Protein AF-A0A5Z5HUW2-F1 (afdb_monomer)

Mean predicted aligned error: 11.36 Å

Solvent-accessible surface area (backbone atoms only — not comparable to full-atom values): 10278 Å² total; per-residue (Å²): 133,64,71,73,59,57,68,55,48,53,60,50,52,54,47,51,53,51,42,50,49,49,54,52,50,48,63,77,41,39,72,61,52,50,49,34,46,72,73,59,79,45,56,62,65,62,55,52,53,52,49,52,52,52,37,50,51,48,43,51,53,38,51,52,51,49,62,68,55,46,60,54,59,58,42,62,77,72,47,99,79,72,89,78,88,71,55,75,66,55,59,53,40,51,52,55,33,51,51,44,35,53,52,38,50,52,51,50,53,51,49,52,53,48,54,52,49,57,66,55,32,76,79,44,94,62,30,64,61,54,54,49,55,49,40,55,53,50,53,42,48,49,53,52,50,53,52,43,49,53,49,47,49,53,48,52,50,53,52,52,50,52,52,51,50,53,50,52,52,50,56,50,50,54,52,51,59,55,52,58,57,66,77,74,114

Sequence (185 aa):
MTKGKMVVIIPLIVFIIIAAAIGVGAHIYEDSIKKALLDGTLKVTDLNSTLINIASIIFAISGAWIALVFPKSIKKLKSNQVKEITSEDEEAAFYDISICSVISLLVLFVIMIINYLLSIAVIYENKLDIFYYCLIIVSVLYLLESIVVLWTAKTTFKVFASYSMAIMNRGTVENIESVQREDEE

Nearest PDB structures (foldseek):
  8to0-assembly1_C  TM=6.513E-01  e=2.340E+00  Mus musculus
  1avo-assembly1_B  TM=4.065E-01  e=2.752E+00  Homo sapiens
  8to0-assembly1_F  TM=3.759E-01  e=3.804E+00  Mus musculus

Structure (mmCIF, N/CA/C/O backbone):
data_AF-A0A5Z5HUW2-F1
#
_entry.id   AF-A0A5Z5HUW2-F1
#
loop_
_atom_site.group_PDB
_atom_site.id
_atom_site.type_symbol
_atom_site.label_atom_id
_atom_site.label_alt_id
_atom_site.label_comp_id
_atom_site.label_asym_id
_atom_site.label_entity_id
_atom_site.label_seq_id
_atom_site.pdbx_PDB_ins_code
_atom_site.Cartn_x
_atom_site.Cartn_y
_atom_site.Cartn_z
_atom_site.occ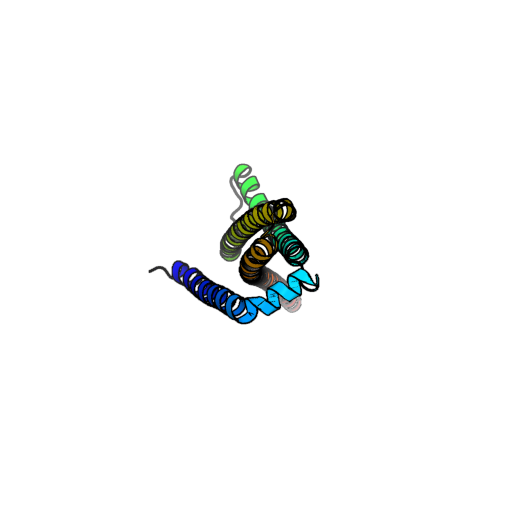upancy
_atom_site.B_iso_or_equiv
_atom_site.auth_seq_id
_atom_site.auth_comp_id
_atom_site.auth_asym_id
_atom_site.auth_atom_id
_atom_site.pdbx_PDB_model_num
ATOM 1 N N . MET A 1 1 ? -7.690 18.695 -20.686 1.00 45.44 1 MET A N 1
ATOM 2 C CA . MET A 1 1 ? -7.320 17.761 -19.596 1.00 45.44 1 MET A CA 1
ATOM 3 C C . MET A 1 1 ? -6.389 16.705 -20.181 1.00 45.44 1 MET A C 1
ATOM 5 O O . MET A 1 1 ? -6.821 15.949 -21.038 1.00 45.44 1 MET A O 1
ATOM 9 N N . THR A 1 2 ? -5.099 16.723 -19.844 1.00 41.00 2 THR A N 1
ATOM 10 C CA . THR A 1 2 ? -4.087 15.825 -20.431 1.00 41.00 2 THR A CA 1
ATOM 11 C C . THR A 1 2 ? -4.273 14.389 -19.935 1.00 41.00 2 THR A C 1
ATOM 13 O O . THR A 1 2 ? -4.527 14.175 -18.749 1.00 41.00 2 THR A O 1
ATOM 16 N N . LYS A 1 3 ? -4.152 13.403 -20.838 1.00 46.22 3 LYS A N 1
ATOM 17 C CA . LYS A 1 3 ? -4.397 11.966 -20.586 1.00 46.22 3 LYS A CA 1
ATOM 18 C C . LYS A 1 3 ? -3.711 11.431 -19.315 1.00 46.22 3 LYS A C 1
ATOM 20 O O . LYS A 1 3 ? -4.315 10.626 -18.618 1.00 46.22 3 LYS A O 1
ATOM 25 N N . GLY A 1 4 ? -2.532 11.947 -18.951 1.00 45.19 4 GLY A N 1
ATOM 26 C CA . GLY A 1 4 ? -1.818 11.570 -17.722 1.00 45.19 4 GLY A CA 1
ATOM 27 C C . GLY A 1 4 ? -2.560 11.884 -16.413 1.00 45.19 4 GLY A C 1
ATOM 28 O O . GLY A 1 4 ? -2.477 11.107 -15.471 1.00 45.19 4 GLY A O 1
ATOM 29 N N . LYS A 1 5 ? -3.365 12.958 -16.351 1.00 45.53 5 LYS A N 1
ATOM 30 C CA . LYS A 1 5 ? -4.152 13.276 -15.142 1.00 45.53 5 LYS A CA 1
ATOM 31 C C . LYS A 1 5 ? -5.300 12.286 -14.922 1.00 45.53 5 LYS A C 1
ATOM 33 O O . LYS A 1 5 ? -5.582 11.930 -13.787 1.00 45.53 5 LYS A O 1
ATOM 38 N N . MET A 1 6 ? -5.939 11.798 -15.989 1.00 43.97 6 MET A N 1
ATOM 39 C CA . MET A 1 6 ? -7.044 10.830 -15.871 1.00 43.97 6 MET A CA 1
ATOM 40 C C . MET A 1 6 ? -6.587 9.454 -15.371 1.00 43.97 6 MET A C 1
ATOM 42 O O . MET A 1 6 ? -7.331 8.810 -14.638 1.00 43.97 6 MET A O 1
ATOM 46 N N . VAL A 1 7 ? -5.366 9.031 -15.718 1.00 52.62 7 VAL A N 1
ATOM 47 C CA . VAL A 1 7 ? -4.816 7.721 -15.318 1.00 52.62 7 VAL A CA 1
ATOM 48 C C . VAL A 1 7 ? -4.606 7.624 -13.803 1.00 52.62 7 VAL A C 1
ATOM 50 O O . VAL A 1 7 ? -4.763 6.544 -13.249 1.00 52.62 7 VAL A O 1
ATOM 53 N N . VAL A 1 8 ? -4.331 8.744 -13.125 1.00 57.12 8 VAL A N 1
ATOM 54 C CA . VAL A 1 8 ? -4.136 8.791 -11.663 1.00 57.12 8 VAL A CA 1
ATOM 55 C C . VAL A 1 8 ? -5.446 9.068 -10.913 1.00 57.12 8 VAL A C 1
ATOM 57 O O . VAL A 1 8 ? -5.664 8.545 -9.825 1.00 57.12 8 VAL A O 1
ATOM 60 N N . ILE A 1 9 ? -6.358 9.855 -11.494 1.00 61.06 9 ILE A N 1
ATOM 61 C CA . ILE A 1 9 ? -7.614 10.251 -10.832 1.00 61.06 9 ILE A CA 1
ATOM 62 C C . ILE A 1 9 ? -8.569 9.064 -10.649 1.00 61.06 9 ILE A C 1
ATOM 64 O O . ILE A 1 9 ? -9.183 8.934 -9.594 1.00 61.06 9 ILE A O 1
ATOM 68 N N . ILE A 1 10 ? -8.695 8.187 -11.647 1.00 65.69 10 ILE A N 1
ATOM 69 C CA . ILE A 1 10 ? -9.601 7.028 -11.580 1.00 65.69 10 ILE A CA 1
ATOM 70 C C . ILE A 1 10 ? -9.236 6.069 -10.429 1.00 65.69 10 ILE A C 1
ATOM 72 O O . ILE A 1 10 ? -10.116 5.792 -9.612 1.00 65.69 10 ILE A O 1
ATOM 76 N N . PRO A 1 11 ? -7.983 5.588 -10.290 1.00 68.06 11 PRO A N 1
ATOM 77 C CA . PRO A 1 11 ? -7.617 4.726 -9.168 1.00 68.06 11 PRO A CA 1
ATOM 78 C C . PRO A 1 11 ? -7.734 5.441 -7.817 1.00 68.06 11 PRO A C 1
ATOM 80 O O . PRO A 1 11 ? -8.094 4.799 -6.835 1.00 68.06 11 PRO A O 1
ATOM 83 N N . LEU A 1 12 ? -7.528 6.762 -7.763 1.00 71.94 12 LEU A N 1
ATOM 84 C CA . LEU A 1 12 ? -7.7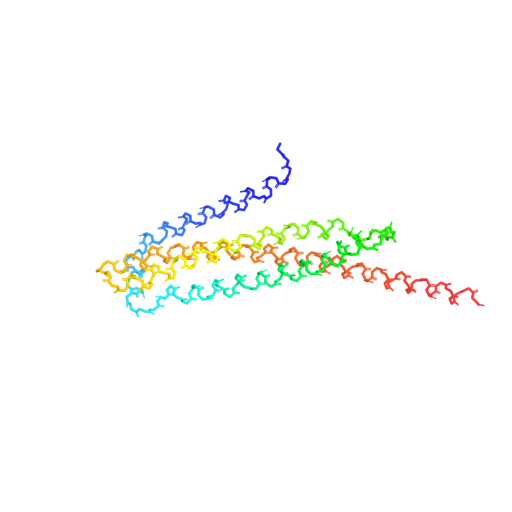34 7.545 -6.543 1.00 71.94 12 LEU A CA 1
ATOM 85 C C . LEU A 1 12 ? -9.212 7.580 -6.117 1.00 71.94 12 LEU A C 1
ATOM 87 O O . LEU A 1 12 ? -9.520 7.404 -4.943 1.00 71.94 12 LEU A O 1
ATOM 91 N N . ILE A 1 13 ? -10.138 7.763 -7.064 1.00 77.81 13 ILE A N 1
ATOM 92 C CA . ILE A 1 13 ? -11.585 7.733 -6.792 1.00 77.81 13 ILE A CA 1
ATOM 93 C C . ILE A 1 13 ? -12.013 6.340 -6.325 1.00 77.81 13 ILE A C 1
ATOM 95 O O . ILE A 1 13 ? -12.732 6.220 -5.336 1.00 77.81 13 ILE A O 1
ATOM 99 N N . VAL A 1 14 ? -11.548 5.286 -7.003 1.00 76.12 14 VAL A N 1
ATOM 100 C CA . VAL A 1 14 ? -11.830 3.896 -6.609 1.00 76.12 14 VAL A CA 1
ATOM 101 C C . VAL A 1 14 ? -11.295 3.620 -5.203 1.00 76.12 14 VAL A C 1
ATOM 103 O O . VAL A 1 14 ? -12.011 3.057 -4.380 1.00 76.12 14 VAL A O 1
ATOM 106 N N . PHE A 1 15 ? -10.083 4.083 -4.894 1.00 80.62 15 PHE A N 1
ATOM 107 C CA . PHE A 1 15 ? -9.508 3.976 -3.558 1.00 80.62 15 PHE A CA 1
ATOM 108 C C . PHE A 1 15 ? -10.366 4.678 -2.498 1.00 80.62 15 PHE A C 1
ATOM 110 O O . PHE A 1 15 ? -10.667 4.074 -1.473 1.00 80.62 15 PHE A O 1
ATOM 117 N N . ILE A 1 16 ? -10.817 5.912 -2.753 1.00 83.75 16 ILE A N 1
ATOM 118 C CA . ILE A 1 16 ? -11.678 6.660 -1.822 1.00 83.75 16 ILE A CA 1
ATOM 119 C C . ILE A 1 16 ? -12.993 5.913 -1.565 1.00 83.75 16 ILE A C 1
ATOM 121 O O . ILE A 1 16 ? -13.423 5.818 -0.417 1.00 83.75 16 ILE A O 1
ATOM 125 N N . ILE A 1 17 ? -13.614 5.350 -2.606 1.00 84.81 17 ILE A N 1
ATOM 126 C CA . ILE A 1 17 ? -14.857 4.576 -2.473 1.00 84.81 17 ILE A CA 1
ATOM 127 C C . ILE A 1 17 ? -14.630 3.331 -1.611 1.00 84.81 17 ILE A C 1
ATOM 129 O O . ILE A 1 17 ? -15.421 3.057 -0.710 1.00 84.81 17 ILE A O 1
ATOM 133 N N . ILE A 1 18 ? -13.545 2.589 -1.850 1.00 83.12 18 ILE A N 1
ATOM 134 C CA . ILE A 1 18 ? -13.245 1.381 -1.074 1.00 83.12 18 ILE A CA 1
ATOM 135 C C . ILE A 1 18 ? -12.883 1.740 0.376 1.00 83.12 18 ILE A C 1
ATOM 137 O O . ILE A 1 18 ? -13.347 1.078 1.301 1.00 83.12 18 ILE A O 1
ATOM 141 N N . ALA A 1 19 ? -12.120 2.812 0.598 1.00 84.94 19 ALA A N 1
ATOM 142 C CA . ALA A 1 19 ? -11.797 3.298 1.938 1.00 84.94 19 ALA A CA 1
ATOM 143 C C . ALA A 1 19 ? -13.063 3.703 2.713 1.00 84.94 19 ALA A C 1
ATOM 145 O O . ALA A 1 19 ? -13.218 3.340 3.879 1.00 84.94 19 ALA A O 1
ATOM 146 N N . ALA A 1 20 ? -14.002 4.389 2.055 1.00 85.12 20 ALA A N 1
ATOM 147 C 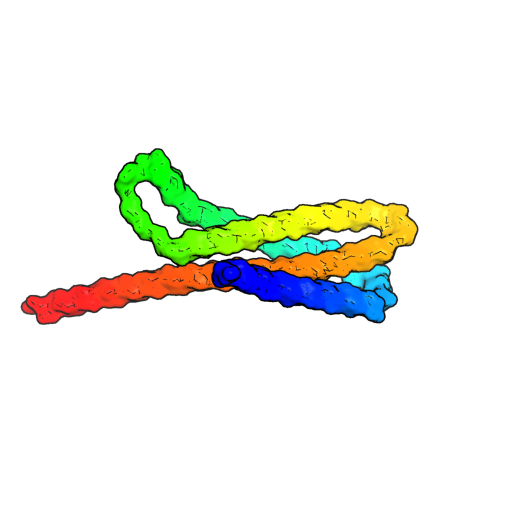CA . ALA A 1 20 ? -15.298 4.722 2.638 1.00 85.12 20 ALA A CA 1
ATOM 148 C C . ALA A 1 20 ? -16.122 3.463 2.951 1.00 85.12 20 ALA A C 1
ATOM 150 O O . ALA A 1 20 ? -16.700 3.367 4.032 1.00 85.12 20 ALA A O 1
ATOM 151 N N . ALA A 1 21 ? -16.133 2.471 2.054 1.00 86.44 21 ALA A N 1
ATOM 152 C CA . ALA A 1 21 ? -16.816 1.199 2.283 1.00 86.44 21 ALA A CA 1
ATOM 153 C C . ALA A 1 21 ? -16.238 0.434 3.485 1.00 86.44 21 ALA A C 1
ATOM 155 O O . ALA A 1 21 ? -17.003 -0.114 4.276 1.00 86.44 21 ALA A O 1
ATOM 156 N N . ILE A 1 22 ? -14.913 0.446 3.673 1.00 86.81 22 ILE A N 1
ATOM 157 C CA . ILE A 1 22 ? -14.267 -0.120 4.867 1.00 86.81 22 ILE A CA 1
ATOM 158 C C . ILE A 1 22 ? -14.680 0.637 6.123 1.00 86.81 22 ILE A C 1
ATOM 160 O O . ILE A 1 22 ? -15.006 0.000 7.118 1.00 86.81 22 ILE A O 1
ATOM 164 N N . GLY A 1 23 ? -14.698 1.972 6.088 1.00 85.00 23 GLY A N 1
ATOM 165 C CA . GLY A 1 23 ? -15.134 2.775 7.230 1.00 85.00 23 GLY A CA 1
ATOM 166 C C . GLY A 1 23 ? -16.578 2.469 7.637 1.00 85.00 23 GLY A C 1
ATOM 167 O O . GLY A 1 23 ? -16.856 2.243 8.812 1.00 85.00 23 GLY A O 1
ATOM 168 N N . VAL A 1 24 ? -17.486 2.388 6.659 1.00 86.69 24 VAL A N 1
ATOM 169 C CA . VAL A 1 24 ? -18.898 2.040 6.889 1.00 86.69 24 VAL A CA 1
ATOM 170 C C . VAL A 1 24 ? -19.037 0.606 7.396 1.00 86.69 24 VAL A C 1
ATOM 172 O O . VAL A 1 24 ? -19.745 0.369 8.371 1.00 86.69 24 VAL A O 1
ATOM 175 N N . GLY A 1 25 ? -18.340 -0.349 6.776 1.00 84.31 25 GLY A N 1
ATOM 176 C CA . GLY A 1 25 ? -18.340 -1.744 7.210 1.00 84.31 25 GLY A CA 1
ATOM 177 C C . GLY A 1 25 ? -17.819 -1.896 8.637 1.00 84.31 25 GLY A C 1
ATOM 178 O O . GLY A 1 25 ? -18.455 -2.558 9.451 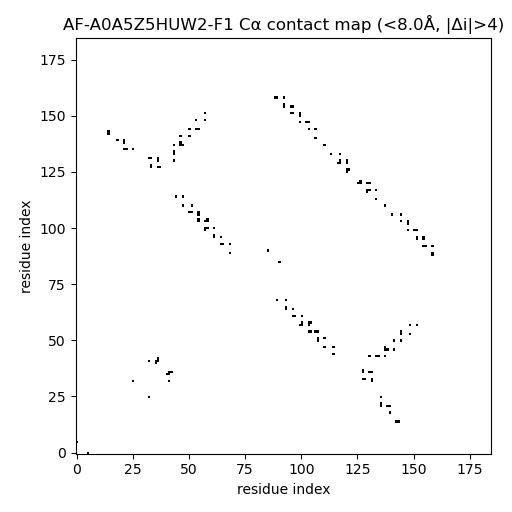1.00 84.31 25 GLY A O 1
ATOM 179 N N . ALA A 1 26 ? -16.716 -1.227 8.973 1.00 86.19 26 ALA A N 1
ATOM 180 C CA . ALA A 1 26 ? -16.166 -1.239 10.320 1.00 86.19 26 ALA A CA 1
ATOM 181 C C . ALA A 1 26 ? -17.178 -0.713 11.342 1.00 86.19 26 ALA A C 1
ATOM 183 O O . ALA A 1 26 ? -17.370 -1.354 12.368 1.00 86.19 26 ALA A O 1
ATOM 184 N N . HIS A 1 27 ? -17.884 0.378 11.028 1.00 86.50 27 HIS A N 1
ATOM 185 C CA . HIS A 1 27 ? -18.894 0.939 11.924 1.00 86.50 27 HIS A CA 1
ATOM 186 C C . HIS A 1 27 ? -20.108 0.019 12.118 1.00 86.50 27 HIS A C 1
ATOM 188 O O . HIS A 1 27 ? -20.601 -0.116 13.232 1.00 86.50 27 HIS A O 1
ATOM 194 N N . ILE A 1 28 ? -20.561 -0.675 11.068 1.00 90.19 28 ILE A N 1
ATOM 195 C CA . ILE A 1 28 ? -21.650 -1.663 11.179 1.00 90.19 28 ILE A CA 1
ATOM 196 C C . ILE A 1 28 ? -21.240 -2.846 12.072 1.00 90.19 28 ILE A C 1
ATOM 198 O O . ILE A 1 28 ? -22.061 -3.363 12.827 1.00 90.19 28 ILE A O 1
ATOM 202 N N . TYR A 1 29 ? -19.979 -3.276 11.997 1.00 88.19 29 TYR A N 1
ATOM 203 C CA . TYR A 1 29 ? -19.451 -4.419 12.749 1.00 88.19 29 TYR A CA 1
ATOM 204 C C . TYR A 1 29 ? -18.627 -4.015 13.981 1.00 88.19 29 TYR A C 1
ATOM 206 O O . TYR A 1 29 ? -17.848 -4.827 14.488 1.00 88.19 29 TYR A O 1
ATOM 214 N N . GLU A 1 30 ? -18.804 -2.790 14.483 1.00 87.50 30 GLU A N 1
ATOM 215 C CA . GLU A 1 30 ? -17.965 -2.190 15.525 1.00 87.50 30 GLU A CA 1
ATOM 216 C C . GLU A 1 30 ? -17.839 -3.090 16.761 1.00 87.50 30 GLU A C 1
ATOM 218 O O . GLU A 1 30 ? -16.726 -3.403 17.188 1.00 87.50 30 GLU A O 1
ATOM 223 N N . ASP A 1 31 ? -18.961 -3.600 17.272 1.00 85.44 31 ASP A N 1
ATOM 224 C CA . ASP A 1 31 ? -18.988 -4.466 18.457 1.00 85.44 31 ASP A CA 1
ATOM 225 C C . ASP A 1 31 ? -18.231 -5.783 18.244 1.00 85.44 31 ASP A C 1
ATOM 227 O O . ASP A 1 31 ? -17.516 -6.260 19.129 1.00 85.44 31 ASP A O 1
ATOM 231 N N . SER A 1 32 ? -18.347 -6.369 17.050 1.00 87.12 32 SER A N 1
ATOM 232 C CA . SER A 1 32 ? -17.656 -7.618 16.709 1.00 87.12 32 SER A CA 1
ATOM 233 C C . SER A 1 32 ? -16.151 -7.401 16.572 1.00 87.12 32 SER A C 1
ATOM 235 O O . SER A 1 32 ? -15.365 -8.219 17.050 1.00 87.12 32 SER A O 1
ATOM 237 N N . ILE A 1 33 ? -15.740 -6.281 15.970 1.00 85.56 33 ILE A N 1
ATOM 238 C CA . ILE A 1 33 ? -14.329 -5.915 15.808 1.00 85.56 33 ILE A CA 1
ATOM 239 C C . ILE A 1 33 ? -13.704 -5.596 17.167 1.00 85.56 33 ILE A C 1
ATOM 241 O O . ILE A 1 33 ? -12.624 -6.098 17.476 1.00 85.56 33 ILE A O 1
ATOM 245 N N . LYS A 1 34 ? -14.385 -4.811 18.011 1.00 85.88 34 LYS A N 1
ATOM 246 C CA . LYS A 1 34 ? -13.926 -4.501 19.372 1.00 85.88 34 LYS A CA 1
ATOM 247 C C . LYS A 1 34 ? -13.778 -5.762 20.214 1.00 85.88 34 LYS A C 1
ATOM 249 O O . LYS A 1 34 ? -12.772 -5.907 20.902 1.00 85.88 34 LYS A O 1
ATOM 254 N N . LYS A 1 35 ? -14.723 -6.701 20.111 1.00 86.00 35 LYS A N 1
ATOM 255 C CA . LYS A 1 35 ? -14.627 -8.005 20.776 1.00 86.00 35 LYS A CA 1
ATOM 256 C C . LYS A 1 35 ? -13.440 -8.826 20.263 1.00 86.00 35 LYS A C 1
ATOM 258 O O . LYS A 1 35 ? -12.662 -9.332 21.063 1.00 86.00 35 LYS A O 1
ATOM 263 N N . ALA A 1 36 ? -13.236 -8.886 18.948 1.00 83.12 36 ALA A N 1
ATOM 264 C CA . ALA A 1 36 ? -12.106 -9.592 18.344 1.00 83.12 36 ALA A CA 1
ATOM 265 C C . ALA A 1 36 ? -10.734 -9.001 18.735 1.00 83.12 36 ALA A C 1
ATOM 267 O O . ALA A 1 36 ? -9.771 -9.755 18.914 1.00 83.12 36 ALA A O 1
ATOM 268 N N . LEU A 1 37 ? -10.652 -7.672 18.888 1.00 83.19 37 LEU A N 1
ATOM 269 C CA . LEU A 1 37 ? -9.480 -6.952 19.406 1.00 83.19 37 LEU A CA 1
ATOM 270 C C . LEU A 1 37 ? -9.225 -7.264 20.889 1.00 83.19 37 LEU A C 1
ATOM 272 O O . LEU A 1 37 ? -8.076 -7.440 21.288 1.00 83.19 37 LEU A O 1
ATOM 276 N N . LEU A 1 38 ? -10.286 -7.354 21.698 1.00 82.94 38 LEU A N 1
ATOM 277 C CA . LEU A 1 38 ? -10.231 -7.717 23.121 1.00 82.94 38 LEU A CA 1
ATOM 278 C C . LEU A 1 38 ? -9.728 -9.148 23.328 1.00 82.94 38 LEU A C 1
ATOM 280 O O . LEU A 1 38 ? -8.833 -9.378 24.138 1.00 82.94 38 LEU A O 1
ATOM 284 N N . ASP A 1 39 ? -10.273 -10.084 22.552 1.00 84.88 39 ASP A N 1
ATOM 285 C CA . ASP A 1 39 ? -9.956 -11.512 22.633 1.00 84.88 39 ASP A CA 1
ATOM 286 C C . ASP A 1 39 ? -8.602 -11.844 21.966 1.00 84.88 39 ASP A C 1
ATOM 288 O O . ASP A 1 39 ? -8.158 -12.991 21.963 1.00 84.88 39 ASP A O 1
ATOM 292 N N . GLY A 1 40 ? -7.929 -10.847 21.375 1.00 77.75 40 GLY A N 1
ATOM 293 C CA . GLY A 1 40 ? -6.605 -10.979 20.761 1.00 77.75 40 GLY A CA 1
ATOM 294 C C . GLY A 1 40 ? -6.580 -11.768 19.448 1.00 77.75 40 GLY A C 1
ATOM 295 O O . GLY A 1 40 ? -5.501 -12.011 18.905 1.00 77.75 40 GLY A O 1
ATOM 296 N N . THR A 1 41 ? -7.751 -12.151 18.930 1.00 82.19 41 THR A N 1
ATOM 297 C CA . THR A 1 41 ? -7.913 -12.798 17.616 1.00 82.19 41 THR A CA 1
ATOM 298 C C . THR A 1 41 ? -7.531 -11.873 16.462 1.00 82.19 41 THR A C 1
ATOM 300 O O . THR A 1 41 ? -7.074 -12.341 15.422 1.00 82.19 41 THR A O 1
ATOM 303 N N . LEU A 1 42 ? -7.673 -10.560 16.662 1.00 79.19 42 LEU A N 1
ATOM 304 C CA . LEU A 1 42 ? -7.299 -9.529 15.708 1.00 79.19 42 LEU A CA 1
ATOM 305 C C . LEU A 1 42 ? -6.227 -8.633 16.333 1.00 79.19 42 LEU A C 1
ATOM 307 O O . LEU A 1 42 ? -6.442 -8.047 17.392 1.00 79.19 42 LEU A O 1
ATOM 311 N N . LYS A 1 43 ? -5.066 -8.522 15.680 1.00 82.50 43 LYS A N 1
ATOM 312 C CA . LYS A 1 43 ? -3.926 -7.739 16.175 1.00 82.50 43 LYS A CA 1
ATOM 313 C C . LYS A 1 43 ? -3.492 -6.706 15.146 1.00 82.50 43 LYS A C 1
ATOM 315 O O . LYS A 1 43 ? -3.002 -7.045 14.071 1.00 82.50 43 LYS A O 1
ATOM 320 N N . VAL A 1 44 ? -3.613 -5.429 15.508 1.00 81.12 44 VAL A N 1
ATOM 321 C CA . VAL A 1 44 ? -3.164 -4.301 14.668 1.00 81.12 44 VAL A CA 1
ATOM 322 C C . VAL A 1 44 ? -1.657 -4.384 14.384 1.00 81.12 44 VAL A C 1
ATOM 324 O O . VAL A 1 44 ? -1.203 -4.033 13.299 1.00 81.12 44 VAL A O 1
ATOM 327 N N . THR A 1 45 ? -0.879 -4.910 15.333 1.00 82.50 45 THR A N 1
ATOM 328 C CA . THR A 1 45 ? 0.576 -5.086 15.209 1.00 82.50 45 THR A CA 1
ATOM 329 C C . THR A 1 45 ? 0.973 -6.012 14.063 1.00 82.50 45 THR A C 1
ATOM 331 O O . THR A 1 45 ? 1.965 -5.752 13.385 1.00 82.50 45 THR A O 1
ATOM 334 N N . ASP A 1 46 ? 0.193 -7.065 13.818 1.00 85.38 46 ASP A N 1
ATOM 335 C CA . ASP A 1 46 ? 0.504 -8.075 12.802 1.00 85.38 46 ASP A CA 1
ATOM 336 C C . ASP A 1 46 ? 0.259 -7.505 11.396 1.00 85.38 46 ASP A C 1
ATOM 338 O O . ASP A 1 46 ? 1.075 -7.677 10.483 1.00 85.38 46 ASP A O 1
ATOM 342 N N . LEU A 1 47 ? -0.818 -6.725 11.246 1.00 83.12 47 LEU A N 1
ATOM 343 C CA . LEU A 1 47 ? -1.095 -5.943 10.039 1.00 83.12 47 LEU A CA 1
ATOM 344 C C . LEU A 1 47 ? 0.009 -4.908 9.780 1.00 83.12 47 LEU A C 1
ATOM 346 O O . LEU A 1 47 ? 0.530 -4.841 8.668 1.00 83.12 47 LEU A O 1
ATOM 350 N N . ASN A 1 48 ? 0.426 -4.159 10.807 1.00 86.62 48 ASN A N 1
ATOM 351 C CA . ASN A 1 48 ? 1.502 -3.169 10.685 1.00 86.62 48 ASN A CA 1
ATOM 352 C C . ASN A 1 48 ? 2.830 -3.800 10.257 1.00 86.62 48 ASN A C 1
ATOM 354 O O . ASN A 1 48 ? 3.502 -3.266 9.378 1.00 86.62 48 ASN A O 1
ATOM 358 N N . SER A 1 49 ? 3.197 -4.943 10.843 1.00 86.00 49 SER A N 1
ATOM 359 C CA . SER A 1 49 ? 4.407 -5.685 10.465 1.00 86.00 49 SER A CA 1
ATOM 360 C C . SER A 1 49 ? 4.373 -6.096 8.990 1.00 86.00 49 SER A C 1
ATOM 362 O O . SER A 1 49 ? 5.337 -5.899 8.249 1.00 86.00 49 SER A O 1
ATOM 364 N N . THR A 1 50 ? 3.219 -6.581 8.527 1.00 86.69 50 THR A N 1
ATOM 365 C CA . THR A 1 50 ? 3.024 -6.966 7.125 1.00 86.69 50 THR A CA 1
ATOM 366 C C . THR A 1 50 ? 3.153 -5.764 6.185 1.00 86.69 50 THR A C 1
ATOM 368 O O . THR A 1 50 ? 3.862 -5.844 5.184 1.00 86.69 50 THR A O 1
ATOM 371 N N . LEU A 1 51 ? 2.535 -4.629 6.525 1.00 85.25 51 LEU A N 1
ATOM 372 C CA . LEU A 1 51 ? 2.654 -3.384 5.761 1.00 85.25 51 LEU A CA 1
ATOM 373 C C . LEU A 1 51 ? 4.103 -2.881 5.672 1.00 85.25 51 LEU A C 1
ATOM 375 O O . LEU A 1 51 ? 4.549 -2.506 4.591 1.00 85.25 51 LEU A O 1
ATOM 379 N N . ILE A 1 52 ? 4.852 -2.907 6.779 1.00 86.94 52 ILE A N 1
ATOM 380 C CA . ILE A 1 52 ? 6.272 -2.517 6.796 1.00 86.94 52 ILE A CA 1
ATOM 381 C C . ILE A 1 52 ? 7.086 -3.407 5.855 1.00 86.94 52 ILE A C 1
ATOM 383 O O . ILE A 1 52 ? 7.926 -2.901 5.108 1.00 86.94 52 ILE A O 1
ATOM 387 N N . ASN A 1 53 ? 6.827 -4.717 5.853 1.00 87.88 53 ASN A N 1
ATOM 388 C CA . ASN A 1 53 ? 7.508 -5.650 4.957 1.00 87.88 53 ASN A CA 1
ATOM 389 C C . ASN A 1 53 ? 7.217 -5.326 3.489 1.00 87.88 53 ASN A C 1
ATOM 391 O O . ASN A 1 53 ? 8.146 -5.227 2.691 1.00 87.88 53 ASN A O 1
ATOM 395 N N . ILE A 1 54 ? 5.947 -5.107 3.139 1.00 84.12 54 ILE A N 1
ATOM 396 C CA . ILE A 1 54 ? 5.548 -4.755 1.770 1.00 84.12 54 ILE A CA 1
ATOM 397 C C . ILE A 1 54 ? 6.209 -3.441 1.332 1.00 84.12 54 ILE A C 1
ATOM 399 O O . ILE A 1 54 ? 6.841 -3.393 0.275 1.00 84.12 54 ILE A O 1
ATOM 403 N N . ALA A 1 55 ? 6.129 -2.399 2.159 1.00 82.69 55 ALA A N 1
ATOM 404 C CA . ALA A 1 55 ? 6.724 -1.103 1.853 1.00 82.69 55 ALA A CA 1
ATOM 405 C C . ALA A 1 55 ? 8.255 -1.190 1.708 1.00 82.69 55 ALA A C 1
ATOM 407 O O . ALA A 1 55 ? 8.836 -0.569 0.818 1.00 82.69 55 ALA A O 1
ATOM 408 N N . SER A 1 56 ? 8.917 -2.019 2.523 1.00 83.50 56 SER A N 1
ATOM 409 C CA . SER A 1 56 ? 10.361 -2.274 2.417 1.00 83.50 56 SER A CA 1
ATOM 410 C C . SER A 1 56 ? 10.734 -2.958 1.097 1.00 83.50 56 SER A C 1
ATOM 412 O O . SER A 1 56 ? 11.753 -2.616 0.497 1.00 83.50 56 SER A O 1
ATOM 414 N N . ILE A 1 57 ? 9.902 -3.885 0.606 1.00 85.19 57 ILE A N 1
ATOM 415 C CA . ILE A 1 57 ? 10.087 -4.524 -0.707 1.00 85.19 57 ILE A CA 1
ATOM 416 C C . ILE A 1 57 ? 9.965 -3.486 -1.829 1.00 85.19 57 ILE A C 1
ATOM 418 O O . ILE A 1 57 ? 10.832 -3.433 -2.702 1.00 85.19 57 ILE A O 1
ATOM 422 N N . ILE A 1 58 ? 8.935 -2.633 -1.801 1.00 84.00 58 ILE A N 1
ATOM 423 C CA . ILE A 1 58 ? 8.756 -1.569 -2.806 1.00 84.00 58 ILE A CA 1
ATOM 424 C C . ILE A 1 58 ? 9.946 -0.608 -2.785 1.00 84.00 58 ILE A C 1
ATOM 426 O O . ILE A 1 58 ? 10.460 -0.232 -3.841 1.00 84.00 58 ILE A O 1
ATOM 430 N N . PHE A 1 59 ? 10.426 -0.248 -1.595 1.00 79.88 59 PHE A N 1
ATOM 431 C CA . PHE A 1 59 ? 11.593 0.613 -1.442 1.00 79.88 59 PHE A CA 1
ATOM 432 C C . PHE A 1 59 ? 12.862 -0.030 -2.020 1.00 79.88 59 PHE A C 1
ATOM 434 O O . PHE A 1 59 ? 13.609 0.628 -2.742 1.00 79.88 59 PHE A O 1
ATOM 441 N N . ALA A 1 60 ? 13.079 -1.329 -1.788 1.00 83.38 60 ALA A N 1
ATOM 442 C CA . ALA A 1 60 ? 14.203 -2.067 -2.364 1.00 83.38 60 ALA A CA 1
ATOM 443 C C . ALA A 1 60 ? 14.134 -2.134 -3.899 1.00 83.38 60 ALA A C 1
ATOM 445 O O . ALA A 1 60 ? 15.137 -1.883 -4.569 1.00 83.38 60 ALA A O 1
ATOM 446 N N . ILE A 1 61 ? 12.949 -2.407 -4.462 1.00 82.12 61 ILE A N 1
ATOM 447 C CA . ILE A 1 61 ? 12.718 -2.382 -5.915 1.00 82.12 61 ILE A CA 1
ATOM 448 C C . ILE A 1 61 ? 13.045 -0.990 -6.460 1.00 82.12 61 ILE A C 1
ATOM 450 O O . ILE A 1 61 ? 13.820 -0.858 -7.405 1.00 82.12 61 ILE A O 1
ATOM 454 N N . SER A 1 62 ? 12.524 0.057 -5.828 1.00 81.06 62 SER A N 1
ATOM 455 C CA . SER A 1 62 ? 12.752 1.445 -6.238 1.00 81.06 62 SER A CA 1
ATOM 456 C C . SER A 1 62 ? 14.234 1.825 -6.190 1.00 81.06 62 SER A C 1
ATOM 458 O O . SER A 1 62 ? 14.752 2.419 -7.135 1.00 81.06 62 SER A O 1
ATOM 460 N N . GLY A 1 63 ? 14.952 1.406 -5.143 1.00 77.12 63 GLY A N 1
ATOM 461 C CA . GLY A 1 63 ? 16.402 1.567 -5.034 1.00 77.12 63 GLY A CA 1
ATOM 462 C C . GLY A 1 63 ? 17.169 0.860 -6.156 1.00 77.12 63 GLY A C 1
ATOM 463 O O . GLY A 1 63 ? 18.083 1.445 -6.737 1.00 77.12 63 GLY A O 1
ATOM 464 N N . ALA A 1 64 ? 16.765 -0.362 -6.519 1.00 80.62 64 ALA A N 1
ATOM 465 C CA . ALA A 1 64 ? 17.351 -1.093 -7.643 1.00 80.62 64 ALA A CA 1
ATOM 466 C C . ALA A 1 64 ? 17.125 -0.368 -8.981 1.00 80.62 64 ALA A C 1
ATOM 468 O O . ALA A 1 64 ? 18.040 -0.280 -9.798 1.00 80.62 64 ALA A O 1
ATOM 469 N N . TRP A 1 65 ? 15.946 0.224 -9.189 1.00 76.50 65 TRP A N 1
ATOM 470 C CA . TRP A 1 65 ? 15.651 1.029 -10.377 1.00 76.50 65 TRP A CA 1
ATOM 471 C C . TRP A 1 65 ? 16.468 2.317 -10.448 1.00 76.50 65 TRP A C 1
ATOM 473 O O . TRP A 1 65 ? 17.010 2.634 -11.507 1.00 76.50 65 TRP A O 1
ATOM 483 N N . ILE A 1 66 ? 16.637 3.023 -9.324 1.00 68.44 66 ILE A N 1
ATOM 484 C CA . ILE A 1 66 ? 17.560 4.162 -9.235 1.00 68.44 66 ILE A CA 1
ATOM 485 C C . ILE A 1 66 ? 18.967 3.710 -9.629 1.00 68.44 66 ILE A C 1
ATOM 487 O O . ILE A 1 66 ? 19.590 4.347 -10.475 1.00 68.44 66 ILE A O 1
ATOM 491 N N . ALA A 1 67 ? 19.443 2.582 -9.101 1.00 69.25 67 ALA A N 1
ATOM 492 C CA . ALA A 1 67 ? 20.762 2.041 -9.418 1.00 69.25 67 ALA A CA 1
ATOM 493 C C . ALA A 1 67 ? 20.917 1.562 -10.873 1.00 69.25 67 ALA A C 1
ATOM 495 O O . ALA A 1 67 ? 22.038 1.558 -11.370 1.00 69.25 67 ALA A O 1
ATOM 496 N N . LEU A 1 68 ? 19.839 1.180 -11.566 1.00 67.31 68 LEU A N 1
ATOM 497 C CA . LEU A 1 68 ? 19.858 0.808 -12.988 1.00 67.31 68 LEU A CA 1
ATOM 498 C C . LEU A 1 68 ? 19.846 2.026 -13.922 1.00 67.31 68 LEU A C 1
ATOM 500 O O . LEU A 1 68 ? 20.497 2.002 -14.968 1.00 67.31 68 LEU A O 1
ATOM 504 N N . VAL A 1 69 ? 19.150 3.102 -13.544 1.00 61.41 69 VAL A N 1
ATOM 505 C CA . VAL A 1 69 ? 19.033 4.330 -14.352 1.00 61.41 69 VAL A CA 1
ATOM 506 C C . VAL A 1 69 ? 20.212 5.286 -14.114 1.00 61.41 69 VAL A C 1
ATOM 508 O O . VAL A 1 69 ? 20.779 5.833 -15.061 1.00 61.41 69 VAL A O 1
ATOM 511 N N . PHE A 1 70 ? 20.683 5.436 -12.871 1.00 55.88 70 PHE A N 1
ATOM 512 C CA . PHE A 1 70 ? 21.782 6.349 -12.525 1.00 55.88 70 PHE A CA 1
ATOM 513 C C . PHE A 1 70 ? 23.229 5.973 -12.923 1.00 55.88 70 PHE A C 1
ATOM 515 O O . PHE A 1 70 ? 24.060 6.890 -12.897 1.00 55.88 70 PHE A O 1
ATOM 522 N N . PRO A 1 71 ? 23.614 4.755 -13.375 1.00 52.50 71 PRO A N 1
ATOM 523 C CA . PRO A 1 71 ? 24.950 4.550 -13.940 1.00 52.50 71 PRO A CA 1
ATOM 524 C C . PRO A 1 71 ? 25.129 5.398 -15.206 1.00 52.50 71 PRO A C 1
ATOM 526 O O . PRO A 1 71 ? 26.240 5.836 -15.512 1.00 52.50 71 PRO A O 1
ATOM 529 N N . LYS A 1 72 ? 24.025 5.660 -15.928 1.00 51.47 72 LYS A N 1
ATOM 530 C CA . LYS A 1 72 ? 23.976 6.489 -17.138 1.00 51.47 72 LYS A CA 1
ATOM 531 C C . LYS A 1 72 ? 24.090 7.984 -16.804 1.00 51.47 72 LYS A C 1
ATOM 533 O O . LYS A 1 72 ? 24.857 8.671 -17.470 1.00 51.47 72 LYS A O 1
ATOM 538 N N . SER A 1 73 ? 23.467 8.469 -15.725 1.00 49.41 73 SER A N 1
ATOM 539 C CA . SER A 1 73 ? 23.606 9.864 -15.253 1.00 49.41 73 SER A CA 1
ATOM 540 C C . SER A 1 73 ? 25.032 10.191 -14.786 1.00 49.41 73 SER A C 1
ATOM 542 O O . SER A 1 73 ? 25.559 11.261 -15.088 1.00 49.41 73 SER A O 1
ATOM 544 N N . ILE A 1 74 ? 25.701 9.242 -14.118 1.00 44.31 74 ILE A N 1
ATOM 545 C CA . ILE A 1 74 ? 27.115 9.371 -13.726 1.00 44.31 74 ILE A CA 1
ATOM 546 C C . ILE A 1 74 ? 28.044 9.283 -14.952 1.00 44.31 74 ILE A C 1
ATOM 548 O O . ILE A 1 74 ? 29.027 10.020 -15.025 1.00 44.31 74 ILE A O 1
ATOM 552 N N . LYS A 1 75 ? 27.732 8.446 -15.956 1.00 47.59 75 LYS A N 1
ATOM 553 C CA . LYS A 1 75 ? 28.458 8.428 -17.243 1.00 47.59 75 LYS A CA 1
ATOM 554 C C . LYS A 1 75 ? 28.254 9.711 -18.061 1.00 47.59 75 LYS A C 1
ATOM 556 O O . LYS A 1 75 ? 29.218 10.182 -18.658 1.00 47.59 75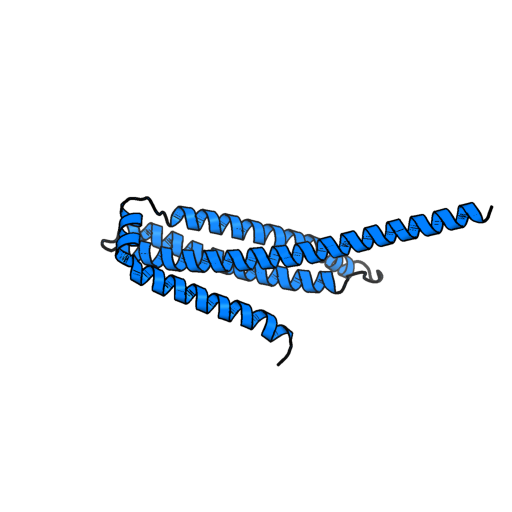 LYS A O 1
ATOM 561 N N . LYS A 1 76 ? 27.065 10.326 -18.033 1.00 49.59 76 LYS A N 1
ATOM 562 C CA . LYS A 1 76 ? 26.771 11.629 -18.668 1.00 49.59 76 LYS A CA 1
ATOM 563 C C . LYS A 1 76 ? 27.607 12.774 -18.087 1.00 49.59 76 LYS A C 1
ATOM 565 O O . LYS A 1 76 ? 27.993 13.674 -18.820 1.00 49.59 76 LYS A O 1
ATOM 570 N N . LEU A 1 77 ? 27.961 12.702 -16.803 1.00 47.28 77 LEU A N 1
ATOM 571 C CA . LEU A 1 77 ? 28.904 13.631 -16.164 1.00 47.28 77 LEU A CA 1
ATOM 572 C C . LEU A 1 77 ? 30.378 13.363 -16.531 1.00 47.28 77 LEU A C 1
ATOM 574 O O . LEU A 1 77 ? 31.223 14.217 -16.275 1.00 47.28 77 LEU A O 1
ATOM 578 N N . LYS A 1 78 ? 30.706 12.197 -17.115 1.00 48.09 78 LYS A N 1
ATOM 579 C CA . LYS A 1 78 ? 32.090 11.764 -17.388 1.00 48.09 78 LYS A CA 1
ATOM 580 C C . LYS A 1 78 ? 32.462 11.576 -18.863 1.00 48.09 78 LYS A C 1
ATOM 582 O O . LYS A 1 78 ? 33.653 11.506 -19.149 1.00 48.09 78 LYS A O 1
ATOM 587 N N . SER A 1 79 ? 31.525 11.492 -19.807 1.00 43.81 79 SER A N 1
ATOM 588 C CA . SER A 1 79 ? 31.873 11.335 -21.227 1.00 43.81 79 SER A CA 1
ATOM 589 C C . SER A 1 79 ? 30.877 12.025 -22.151 1.00 43.81 79 SER A C 1
ATOM 591 O O . SER A 1 79 ? 29.695 11.692 -22.162 1.00 43.81 79 SER A O 1
ATOM 593 N N . ASN A 1 80 ? 31.389 12.930 -22.982 1.00 46.81 80 ASN A N 1
ATOM 594 C CA . ASN A 1 80 ? 30.614 13.767 -23.896 1.00 46.81 80 ASN A CA 1
ATOM 595 C C . ASN A 1 80 ? 30.052 13.044 -25.135 1.00 46.81 80 ASN A C 1
ATOM 597 O O . ASN A 1 80 ? 29.475 13.703 -25.991 1.00 46.81 80 ASN A O 1
ATOM 601 N N . GLN A 1 81 ? 30.215 11.728 -25.287 1.00 44.16 81 GLN A N 1
ATOM 602 C CA . GLN A 1 81 ? 29.717 11.006 -26.461 1.00 44.16 81 GLN A CA 1
ATOM 603 C C . GLN A 1 81 ? 29.419 9.541 -26.137 1.00 44.16 81 GLN A C 1
ATOM 605 O O . GLN A 1 81 ? 30.268 8.676 -26.311 1.00 44.16 81 GLN A O 1
ATOM 610 N N . VAL A 1 82 ? 28.188 9.252 -25.716 1.00 40.44 82 VAL A N 1
ATOM 611 C CA . VAL A 1 82 ? 27.537 7.966 -26.000 1.00 40.44 82 VAL A CA 1
ATOM 612 C C . VAL A 1 82 ? 26.079 8.285 -26.293 1.00 40.44 82 VAL A C 1
ATOM 614 O O . VAL A 1 82 ? 25.369 8.800 -25.433 1.00 40.44 82 VAL A O 1
ATOM 617 N N . LYS A 1 83 ? 25.650 8.038 -27.532 1.00 38.56 83 LYS A N 1
ATOM 618 C CA . LYS A 1 83 ? 24.258 8.196 -27.954 1.00 38.56 83 LYS A CA 1
ATOM 619 C C . LYS A 1 83 ? 23.418 7.210 -27.137 1.00 38.56 83 LYS A C 1
ATOM 621 O O . LYS A 1 83 ? 23.639 6.003 -27.208 1.00 38.56 83 LYS A O 1
ATOM 626 N N . GLU A 1 84 ? 22.543 7.753 -26.300 1.00 42.31 84 GLU A N 1
ATOM 627 C CA . GLU A 1 84 ? 21.660 7.007 -25.409 1.00 42.31 84 GLU A CA 1
ATOM 628 C C . GLU A 1 84 ? 20.779 6.037 -26.192 1.00 42.31 84 GLU A C 1
ATOM 630 O O . GLU A 1 84 ? 20.072 6.423 -27.118 1.00 42.31 84 GLU A O 1
ATOM 635 N N . ILE A 1 85 ? 20.793 4.779 -25.765 1.00 40.72 85 ILE A N 1
ATOM 636 C CA . ILE A 1 85 ? 19.635 3.901 -25.888 1.00 40.72 85 ILE A CA 1
ATOM 637 C C . ILE A 1 85 ? 19.046 3.845 -24.473 1.00 40.72 85 ILE A C 1
ATOM 639 O O . ILE A 1 85 ? 19.317 2.930 -23.694 1.00 40.72 85 ILE A O 1
ATOM 643 N N . THR A 1 86 ? 18.376 4.914 -24.056 1.00 52.56 86 THR A N 1
ATOM 644 C CA . THR A 1 86 ? 17.297 4.808 -23.071 1.00 52.56 86 THR A CA 1
ATOM 645 C C . THR A 1 86 ? 16.034 4.684 -23.905 1.00 52.56 86 THR A C 1
ATOM 647 O O . THR A 1 86 ? 15.718 5.569 -24.696 1.00 52.56 86 THR A O 1
ATOM 650 N N . SER A 1 87 ? 15.366 3.533 -23.838 1.00 58.75 87 SER A N 1
ATOM 651 C CA . SER A 1 87 ? 14.024 3.447 -24.416 1.00 58.75 87 SER A CA 1
ATOM 652 C C . SER A 1 87 ? 13.116 4.419 -23.650 1.00 58.75 87 SER A C 1
ATOM 654 O O . SER A 1 87 ? 13.261 4.546 -22.434 1.00 58.75 87 SER A O 1
ATOM 656 N N . GLU A 1 88 ? 12.181 5.102 -24.318 1.00 63.88 88 GLU A N 1
ATOM 657 C CA . GLU A 1 88 ? 11.178 5.955 -23.641 1.00 63.88 88 GLU A CA 1
ATOM 658 C C . GLU A 1 88 ? 10.443 5.194 -22.512 1.00 63.88 88 GLU A C 1
ATOM 660 O O . GLU A 1 88 ? 9.995 5.784 -21.528 1.00 63.88 88 GLU A O 1
ATOM 665 N N . ASP A 1 89 ? 10.380 3.862 -22.617 1.00 64.50 89 ASP A N 1
ATOM 666 C CA . ASP A 1 89 ? 9.817 2.962 -21.614 1.00 64.50 89 ASP A CA 1
ATOM 667 C C . ASP A 1 89 ? 10.623 2.893 -20.298 1.00 64.50 89 ASP A C 1
ATOM 669 O O . ASP A 1 89 ? 10.014 2.710 -19.244 1.00 64.50 89 ASP A O 1
ATOM 673 N N . GLU A 1 90 ? 11.955 3.053 -20.313 1.00 67.56 90 GLU A N 1
ATOM 674 C CA . GLU A 1 90 ? 12.791 3.064 -19.095 1.00 67.56 90 GLU A CA 1
ATOM 675 C C . GLU A 1 90 ? 12.547 4.321 -18.253 1.00 67.56 90 GLU A C 1
ATOM 677 O O . GLU A 1 90 ? 12.412 4.236 -17.032 1.00 67.56 90 GLU A O 1
ATOM 682 N N . GLU A 1 91 ? 12.474 5.489 -18.896 1.00 70.75 91 GLU A N 1
ATOM 683 C CA . GLU A 1 91 ? 12.253 6.766 -18.208 1.00 70.75 91 GLU A CA 1
ATOM 684 C C . GLU A 1 91 ? 10.834 6.854 -17.634 1.00 70.75 91 GLU A C 1
ATOM 686 O O . GLU A 1 91 ? 10.650 7.265 -16.484 1.00 70.75 91 GLU A O 1
ATOM 691 N N . ALA A 1 92 ? 9.833 6.396 -18.393 1.00 71.94 92 ALA A N 1
ATOM 692 C CA . ALA A 1 92 ? 8.456 6.315 -17.916 1.00 71.94 92 ALA A CA 1
ATOM 693 C C . ALA A 1 92 ? 8.317 5.341 -16.733 1.00 71.94 92 ALA A C 1
ATOM 695 O O . ALA A 1 92 ? 7.667 5.662 -15.737 1.00 71.94 92 ALA A O 1
ATOM 696 N N . ALA A 1 93 ? 8.971 4.176 -16.801 1.00 75.06 93 ALA A N 1
ATOM 697 C CA . ALA A 1 93 ? 8.969 3.215 -15.704 1.00 75.06 93 ALA A CA 1
ATOM 698 C C . ALA A 1 93 ? 9.658 3.762 -14.449 1.00 75.06 93 ALA A C 1
ATOM 700 O O . ALA A 1 93 ? 9.147 3.589 -13.343 1.00 75.06 93 ALA A O 1
ATOM 701 N N . PHE A 1 94 ? 10.781 4.465 -14.616 1.00 78.50 94 PHE A N 1
ATOM 702 C CA . PHE A 1 94 ? 11.483 5.110 -13.512 1.00 78.50 94 PHE A CA 1
ATOM 703 C C . PHE A 1 94 ? 10.605 6.137 -12.790 1.00 78.50 94 PHE A C 1
ATOM 705 O O . PHE A 1 94 ? 10.569 6.158 -11.558 1.00 78.50 94 PHE A O 1
ATOM 712 N N . TYR A 1 95 ? 9.874 6.963 -13.542 1.00 78.94 95 TYR A N 1
ATOM 713 C CA . TYR A 1 95 ? 8.947 7.940 -12.975 1.00 78.94 95 TYR A CA 1
ATOM 714 C C . TYR A 1 95 ? 7.819 7.267 -12.179 1.00 78.94 95 TYR A C 1
ATOM 716 O O . TYR A 1 95 ? 7.585 7.627 -11.023 1.00 78.94 95 TYR A O 1
ATOM 724 N N . ASP A 1 96 ? 7.177 6.248 -12.756 1.00 79.69 96 ASP A N 1
ATOM 725 C CA . ASP A 1 96 ? 6.093 5.501 -12.106 1.00 79.69 96 ASP A CA 1
ATOM 726 C C . ASP A 1 96 ? 6.561 4.820 -10.808 1.00 79.69 96 ASP A C 1
ATOM 728 O O . ASP A 1 96 ? 5.899 4.912 -9.771 1.00 79.69 96 ASP A O 1
ATOM 732 N N . ILE A 1 97 ? 7.729 4.173 -10.838 1.00 82.69 97 ILE A N 1
ATOM 733 C CA . ILE A 1 97 ? 8.312 3.502 -9.668 1.00 82.69 97 ILE A CA 1
ATOM 734 C C . ILE A 1 97 ? 8.734 4.517 -8.601 1.00 82.69 97 ILE A C 1
ATOM 736 O O . ILE A 1 97 ? 8.511 4.288 -7.414 1.00 82.69 97 ILE A O 1
ATOM 740 N N . SER A 1 98 ? 9.271 5.672 -9.004 1.00 81.06 98 SER A N 1
ATOM 741 C CA . SER A 1 98 ? 9.621 6.749 -8.069 1.00 81.06 98 SER A CA 1
ATOM 742 C C . SER A 1 98 ? 8.392 7.279 -7.328 1.00 81.06 98 SER A C 1
ATOM 744 O O . SER A 1 98 ? 8.449 7.484 -6.117 1.00 81.06 98 SER A O 1
ATOM 746 N N . ILE A 1 99 ? 7.259 7.451 -8.019 1.00 82.31 99 ILE A N 1
ATOM 747 C CA . ILE A 1 99 ? 5.992 7.835 -7.378 1.00 82.31 99 ILE A CA 1
ATOM 748 C C . ILE A 1 99 ? 5.542 6.762 -6.385 1.00 82.31 99 ILE A C 1
ATOM 750 O O . ILE A 1 99 ? 5.198 7.097 -5.250 1.00 82.31 99 ILE A O 1
ATOM 754 N N . CYS A 1 100 ? 5.573 5.488 -6.785 1.00 84.00 100 CYS A N 1
ATOM 755 C CA . CYS A 1 100 ? 5.216 4.377 -5.902 1.00 84.00 100 CYS A CA 1
ATOM 756 C C . CYS A 1 100 ? 6.076 4.380 -4.629 1.00 84.00 100 CYS A C 1
ATOM 758 O O . CYS A 1 100 ? 5.540 4.283 -3.529 1.00 84.00 100 CYS A O 1
ATOM 760 N N . SER A 1 101 ? 7.387 4.612 -4.761 1.00 83.06 101 SER A N 1
ATOM 761 C CA . SER A 1 101 ? 8.302 4.726 -3.621 1.00 83.06 101 SER A CA 1
ATOM 762 C C . SER A 1 101 ? 7.933 5.855 -2.660 1.00 83.06 101 SER A C 1
ATOM 764 O O . SER A 1 101 ? 8.051 5.683 -1.447 1.00 83.06 101 SER A O 1
ATOM 766 N N . VAL A 1 102 ? 7.526 7.020 -3.175 1.00 84.06 102 VAL A N 1
ATOM 767 C CA . VAL A 1 102 ? 7.128 8.164 -2.338 1.00 84.06 102 VAL A CA 1
ATOM 768 C C . VAL A 1 102 ? 5.843 7.851 -1.573 1.00 84.06 102 VAL A C 1
ATOM 770 O O . VAL A 1 102 ? 5.744 8.179 -0.391 1.00 84.06 102 VAL A O 1
ATOM 773 N N . ILE A 1 103 ? 4.879 7.187 -2.218 1.00 85.31 103 ILE A N 1
ATOM 774 C CA . ILE A 1 103 ? 3.633 6.762 -1.568 1.00 85.31 103 ILE A CA 1
ATOM 775 C C . ILE A 1 103 ? 3.937 5.758 -0.450 1.00 85.31 103 ILE A C 1
ATOM 777 O O . ILE A 1 103 ? 3.506 5.979 0.681 1.00 85.31 103 ILE A O 1
ATOM 781 N N . SER A 1 104 ? 4.742 4.727 -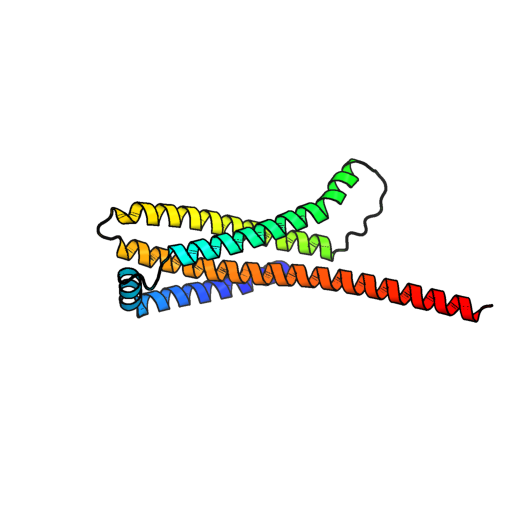0.717 1.00 85.06 104 SER A N 1
ATOM 782 C CA . SER A 1 104 ? 5.149 3.744 0.298 1.00 85.06 104 SER A CA 1
ATOM 783 C C . SER A 1 104 ? 5.899 4.377 1.473 1.00 85.06 104 SER A C 1
ATOM 785 O O . SER A 1 104 ? 5.686 4.002 2.625 1.00 85.06 104 SER A O 1
ATOM 787 N N . LEU A 1 105 ? 6.742 5.387 1.222 1.00 85.62 105 LEU A N 1
ATOM 788 C CA . LEU A 1 105 ? 7.417 6.136 2.288 1.00 85.62 105 LEU A CA 1
ATOM 789 C C . LEU A 1 105 ? 6.414 6.890 3.177 1.00 85.62 105 LEU A C 1
ATOM 791 O O . LEU A 1 105 ? 6.557 6.910 4.401 1.00 85.62 105 LEU A O 1
ATOM 795 N N . LEU A 1 106 ? 5.385 7.492 2.576 1.00 86.56 106 LEU A N 1
ATOM 796 C CA . LEU A 1 106 ? 4.317 8.158 3.317 1.00 86.56 106 LEU A CA 1
ATOM 797 C C . LEU A 1 106 ? 3.531 7.151 4.165 1.00 86.56 106 LEU A C 1
ATOM 799 O O . LEU A 1 106 ? 3.258 7.423 5.333 1.00 86.56 106 LEU A O 1
ATOM 803 N N . VAL A 1 107 ? 3.227 5.970 3.622 1.00 87.62 107 VAL A N 1
ATOM 804 C CA . VAL A 1 107 ? 2.569 4.885 4.365 1.00 87.62 107 VAL A CA 1
ATOM 805 C C . VAL A 1 107 ? 3.419 4.441 5.560 1.00 87.62 107 VAL A C 1
ATOM 807 O O . VAL A 1 107 ? 2.898 4.364 6.673 1.00 87.62 107 VAL A O 1
ATOM 810 N N . LEU A 1 108 ? 4.732 4.252 5.382 1.00 87.19 108 LEU A N 1
ATOM 811 C CA . LEU A 1 108 ? 5.661 3.943 6.480 1.00 87.19 108 LEU A CA 1
ATOM 812 C C . LEU A 1 108 ? 5.658 5.015 7.573 1.00 87.19 108 LEU A C 1
ATOM 814 O O . LEU A 1 108 ? 5.633 4.687 8.760 1.00 87.19 108 LEU A O 1
ATOM 818 N N . PHE A 1 109 ? 5.649 6.291 7.186 1.00 87.75 109 PHE A N 1
ATOM 819 C CA . PHE A 1 109 ? 5.582 7.394 8.139 1.00 87.75 109 PHE A CA 1
ATOM 820 C C . PHE A 1 109 ? 4.288 7.358 8.964 1.00 87.75 109 PHE A C 1
ATOM 822 O O . PHE A 1 109 ? 4.326 7.511 10.186 1.00 87.75 109 PHE A O 1
ATOM 829 N N . VAL A 1 110 ? 3.145 7.087 8.328 1.00 88.88 110 VAL A N 1
ATOM 830 C CA . VAL A 1 110 ? 1.864 6.953 9.037 1.00 88.88 110 VAL A CA 1
ATOM 831 C C . VAL A 1 110 ? 1.865 5.728 9.958 1.00 88.88 110 VAL A C 1
ATOM 833 O O . VAL A 1 110 ? 1.432 5.837 11.104 1.00 88.88 110 VAL A O 1
ATOM 836 N N . ILE A 1 111 ? 2.408 4.586 9.525 1.00 88.69 111 ILE A N 1
ATOM 837 C CA . ILE A 1 111 ? 2.537 3.388 10.376 1.00 88.69 111 ILE A CA 1
ATOM 838 C C . ILE A 1 111 ? 3.398 3.674 11.605 1.00 88.69 111 ILE A C 1
ATOM 840 O O . ILE A 1 111 ? 3.077 3.211 12.697 1.00 88.69 111 ILE A O 1
ATOM 844 N N . MET A 1 112 ? 4.469 4.457 11.460 1.00 87.69 112 MET A N 1
ATOM 845 C CA . MET A 1 112 ? 5.309 4.859 12.588 1.00 87.69 112 MET A CA 1
ATOM 846 C C . MET A 1 112 ? 4.503 5.646 13.632 1.00 87.69 112 MET A C 1
ATOM 848 O O . MET A 1 112 ? 4.596 5.350 14.824 1.00 87.69 112 MET A O 1
ATOM 852 N N . ILE A 1 113 ? 3.661 6.588 13.191 1.00 88.88 113 ILE A N 1
ATOM 853 C CA . ILE A 1 113 ? 2.749 7.329 14.076 1.00 88.88 113 ILE A CA 1
ATOM 854 C C . ILE A 1 113 ? 1.758 6.372 14.748 1.00 88.88 113 ILE A C 1
ATOM 856 O O . ILE A 1 113 ? 1.559 6.446 15.958 1.00 88.88 113 ILE A O 1
ATOM 860 N N . ILE A 1 114 ? 1.165 5.441 13.996 1.00 88.50 114 ILE A N 1
ATOM 861 C CA . ILE A 1 114 ? 0.215 4.460 14.539 1.00 88.50 114 ILE A CA 1
ATOM 862 C C . ILE A 1 114 ? 0.888 3.574 15.590 1.00 88.50 114 ILE A C 1
ATOM 864 O O . ILE A 1 114 ? 0.350 3.410 16.678 1.00 88.50 114 ILE A O 1
ATOM 868 N N . ASN A 1 115 ? 2.078 3.041 15.318 1.00 87.19 115 ASN A N 1
ATOM 869 C CA . ASN A 1 115 ? 2.824 2.223 16.279 1.00 87.19 115 ASN A CA 1
ATOM 870 C C . ASN A 1 115 ? 3.148 2.997 17.563 1.00 87.19 115 ASN A C 1
ATOM 872 O O . ASN A 1 115 ? 3.064 2.438 18.660 1.00 87.19 115 ASN A O 1
ATOM 876 N N . TYR A 1 116 ? 3.471 4.285 17.441 1.00 86.31 116 TYR A N 1
ATOM 877 C CA . TYR A 1 116 ? 3.663 5.163 18.590 1.00 86.31 116 TYR A CA 1
ATOM 878 C C . TYR A 1 116 ? 2.367 5.333 19.399 1.00 86.31 116 TYR A C 1
ATOM 880 O O . TYR A 1 116 ? 2.374 5.137 20.616 1.00 86.31 116 TYR A O 1
ATOM 888 N N . LEU A 1 117 ? 1.239 5.601 18.730 1.00 86.75 117 LEU A N 1
ATOM 889 C CA . LEU A 1 117 ? -0.074 5.707 19.373 1.00 86.75 117 LEU A CA 1
ATOM 890 C C . LEU A 1 117 ? -0.477 4.406 20.074 1.00 86.75 117 LEU A C 1
ATOM 892 O O . LEU A 1 117 ? -0.899 4.450 21.225 1.00 86.75 117 LEU A O 1
ATOM 896 N N . LEU A 1 118 ? -0.296 3.251 19.427 1.00 85.38 118 LEU A N 1
ATOM 897 C CA . LEU A 1 118 ? -0.592 1.936 20.005 1.00 85.38 118 LEU A CA 1
ATOM 898 C C . LEU A 1 118 ? 0.251 1.659 21.256 1.00 85.38 118 LEU A C 1
ATOM 900 O O . LEU A 1 118 ? -0.263 1.118 22.233 1.00 85.38 118 LEU A O 1
ATOM 904 N N . SER A 1 119 ? 1.524 2.063 21.247 1.00 83.00 119 SER A N 1
ATOM 905 C CA . SER A 1 119 ? 2.428 1.888 22.392 1.00 83.00 119 SER A CA 1
ATOM 906 C C . SER A 1 119 ? 1.990 2.716 23.604 1.00 83.00 119 SER A C 1
ATOM 908 O O . SER A 1 119 ? 2.101 2.257 24.739 1.00 83.00 119 SER A O 1
ATOM 910 N N . ILE A 1 120 ? 1.454 3.917 23.375 1.00 83.44 120 ILE A N 1
ATOM 911 C CA . ILE A 1 120 ? 0.958 4.806 24.437 1.00 83.44 120 ILE A CA 1
ATOM 912 C C . ILE A 1 120 ? -0.458 4.425 24.888 1.00 83.44 120 ILE A C 1
ATOM 914 O O . ILE A 1 120 ? -0.791 4.554 26.067 1.00 83.44 120 ILE A O 1
ATOM 918 N N . ALA A 1 121 ? -1.287 3.911 23.976 1.00 82.12 121 ALA A N 1
ATOM 919 C CA . ALA A 1 121 ? -2.680 3.548 24.231 1.00 82.12 121 ALA A CA 1
ATOM 920 C C . ALA A 1 121 ? -2.849 2.516 25.354 1.00 82.12 121 ALA A C 1
ATOM 922 O O . ALA A 1 121 ? -3.891 2.494 26.000 1.00 82.12 121 ALA A O 1
ATOM 923 N N . VAL A 1 122 ? -1.823 1.702 25.631 1.00 72.56 122 VAL A N 1
ATOM 924 C CA . VAL A 1 122 ? -1.813 0.719 26.730 1.00 72.56 122 VAL A CA 1
ATOM 925 C C . VAL A 1 122 ? -2.089 1.362 28.098 1.00 72.56 122 VAL A C 1
ATOM 927 O O . VAL A 1 122 ? -2.616 0.695 28.985 1.00 72.56 122 VAL A O 1
ATOM 930 N N . ILE A 1 123 ? -1.772 2.650 28.262 1.00 77.75 123 ILE A N 1
ATOM 931 C CA . ILE A 1 123 ? -1.891 3.393 29.525 1.00 77.75 123 ILE A CA 1
ATOM 932 C C . ILE A 1 123 ? -3.283 4.043 29.684 1.00 77.75 123 ILE A C 1
ATOM 934 O O . ILE A 1 123 ? -3.667 4.418 30.788 1.00 77.75 123 ILE A O 1
ATOM 938 N N . TYR A 1 124 ? -4.064 4.165 28.607 1.00 78.69 124 TYR A N 1
ATOM 939 C CA . TYR A 1 124 ? -5.357 4.856 28.615 1.00 78.69 124 TYR A CA 1
ATOM 940 C C . TYR A 1 124 ? -6.535 3.913 28.903 1.00 78.69 124 TYR A C 1
ATOM 942 O O . TYR A 1 124 ? -6.584 2.784 28.417 1.00 78.69 124 TYR A O 1
ATOM 950 N N . GLU A 1 125 ? -7.547 4.409 29.625 1.00 71.94 125 GLU A N 1
ATOM 951 C CA . GLU A 1 125 ? -8.788 3.661 29.896 1.00 71.94 125 GLU A CA 1
ATOM 952 C C . GLU A 1 125 ? -9.562 3.330 28.603 1.00 71.94 125 GLU A C 1
ATOM 954 O O . GLU A 1 125 ? -10.076 2.222 28.456 1.00 71.94 125 GLU A O 1
ATOM 959 N N . ASN A 1 126 ? -9.525 4.218 27.600 1.00 77.94 126 ASN A N 1
ATOM 960 C CA . ASN A 1 126 ? -10.162 4.026 26.285 1.00 77.94 126 ASN A CA 1
ATOM 961 C C . ASN A 1 126 ? -9.267 3.313 25.255 1.00 77.94 126 ASN A C 1
ATOM 963 O O . ASN A 1 126 ? -9.358 3.566 24.051 1.00 77.94 126 ASN A O 1
ATOM 967 N N . LYS A 1 127 ? -8.387 2.405 25.696 1.00 80.38 127 LYS A N 1
ATOM 968 C CA . LYS A 1 127 ? -7.457 1.699 24.798 1.00 80.38 127 LYS A CA 1
ATOM 969 C C . LYS A 1 127 ? -8.157 1.013 23.618 1.00 80.38 127 LYS A C 1
ATOM 971 O O . LYS A 1 127 ? -7.635 1.030 22.509 1.00 80.38 127 LYS A O 1
ATOM 976 N N . LEU A 1 128 ? -9.348 0.449 23.837 1.00 82.00 128 LEU A N 1
ATOM 977 C CA . LEU A 1 128 ? -10.108 -0.289 22.819 1.00 82.00 128 LEU A CA 1
ATOM 978 C C . LEU A 1 128 ? -10.559 0.582 21.652 1.00 82.00 128 LEU A C 1
ATOM 980 O O . LEU A 1 128 ? -10.453 0.152 20.506 1.00 82.00 128 LEU A O 1
ATOM 984 N N . ASP A 1 129 ? -11.004 1.804 21.929 1.00 84.06 129 ASP A N 1
ATOM 985 C CA . ASP A 1 129 ? -11.401 2.735 20.876 1.00 84.06 129 ASP A CA 1
ATOM 986 C C . ASP A 1 129 ? -10.183 3.161 20.053 1.00 84.06 129 ASP A C 1
ATOM 988 O O . ASP A 1 129 ? -10.243 3.192 18.825 1.00 84.06 129 ASP A O 1
ATOM 992 N N . ILE A 1 130 ? -9.037 3.394 20.707 1.00 84.12 130 ILE A N 1
ATOM 993 C CA . ILE A 1 130 ? -7.783 3.710 20.011 1.00 84.12 130 ILE A CA 1
ATOM 994 C C . ILE A 1 130 ? -7.358 2.546 19.104 1.00 84.12 130 ILE A C 1
ATOM 996 O O . ILE A 1 130 ? -7.030 2.774 17.938 1.00 84.12 130 ILE A O 1
ATOM 1000 N N . PHE A 1 131 ? -7.403 1.301 19.596 1.00 85.12 131 PHE A N 1
ATOM 1001 C CA . PHE A 1 131 ? -7.107 0.114 18.786 1.00 85.12 131 PHE A CA 1
ATOM 1002 C C . PHE A 1 131 ? -8.058 -0.021 17.593 1.00 85.12 131 PHE A C 1
ATOM 1004 O O . PHE A 1 131 ? -7.603 -0.308 16.486 1.00 85.12 131 PHE A O 1
ATOM 1011 N N . TYR A 1 132 ? -9.351 0.229 17.797 1.00 87.12 132 TYR A N 1
ATOM 1012 C CA . TYR A 1 132 ? -10.371 0.167 16.755 1.00 87.12 132 TYR A CA 1
ATOM 1013 C C . TYR A 1 132 ? -10.134 1.197 15.638 1.00 87.12 132 TYR A C 1
ATOM 1015 O O . TYR A 1 132 ? -10.062 0.827 14.465 1.00 87.12 132 TYR A O 1
ATOM 1023 N N . TYR A 1 133 ? -9.916 2.472 15.977 1.00 86.75 133 TYR A N 1
ATOM 1024 C CA . TYR A 1 133 ? -9.625 3.500 14.971 1.00 86.75 133 TYR A CA 1
ATOM 1025 C C . TYR A 1 133 ? -8.291 3.261 14.260 1.00 86.75 133 TYR A C 1
ATOM 1027 O O . TYR A 1 133 ? -8.210 3.418 13.040 1.00 86.75 133 TYR A O 1
ATOM 1035 N N . CYS A 1 134 ? -7.256 2.824 14.989 1.00 88.56 134 CYS A N 1
ATOM 1036 C CA . CYS A 1 134 ? -5.991 2.433 14.370 1.00 88.56 134 CYS A CA 1
ATOM 1037 C C . CYS A 1 134 ? -6.205 1.296 13.367 1.00 88.56 134 CYS A C 1
ATOM 1039 O O . CYS A 1 134 ? -5.665 1.356 12.268 1.00 88.56 134 CYS A O 1
ATOM 1041 N N . LEU A 1 135 ? -7.026 0.295 13.697 1.00 87.69 135 LEU A N 1
ATOM 1042 C CA . LEU A 1 135 ? -7.312 -0.818 12.798 1.00 87.69 135 LEU A CA 1
ATOM 1043 C C . LEU A 1 135 ? -7.978 -0.367 11.494 1.00 87.69 135 LEU A C 1
ATOM 1045 O O . LEU A 1 135 ? -7.599 -0.845 10.424 1.00 87.69 135 LEU A O 1
ATOM 1049 N N . ILE A 1 136 ? -8.931 0.566 11.558 1.00 87.62 136 ILE A N 1
ATOM 1050 C CA . ILE A 1 136 ? -9.571 1.126 10.359 1.00 87.62 136 ILE A CA 1
ATOM 1051 C C . ILE A 1 136 ? -8.525 1.802 9.471 1.00 87.62 136 ILE A C 1
ATOM 1053 O O . ILE A 1 136 ? -8.448 1.509 8.277 1.00 87.62 136 ILE A O 1
ATOM 1057 N N . ILE A 1 137 ? -7.687 2.666 10.053 1.00 88.19 137 ILE A N 1
ATOM 1058 C CA . ILE A 1 137 ? -6.646 3.383 9.306 1.00 88.19 137 ILE A CA 1
ATOM 1059 C C . ILE A 1 137 ? -5.668 2.388 8.676 1.00 88.19 137 ILE A C 1
ATOM 1061 O O . ILE A 1 137 ? -5.392 2.472 7.482 1.00 88.19 137 ILE A O 1
ATOM 1065 N N . VAL A 1 138 ? -5.191 1.409 9.446 1.00 89.12 138 VAL A N 1
ATOM 1066 C CA . VAL A 1 138 ? -4.273 0.367 8.966 1.00 89.12 138 VAL A CA 1
ATOM 1067 C C . VAL A 1 138 ? -4.898 -0.445 7.835 1.00 89.12 138 VAL A C 1
ATOM 1069 O O . VAL A 1 138 ? -4.223 -0.727 6.852 1.00 89.12 138 VAL A O 1
ATOM 1072 N N . SER A 1 139 ? -6.192 -0.759 7.914 1.00 87.50 139 SER A N 1
ATOM 1073 C CA . SER A 1 139 ? -6.909 -1.484 6.855 1.00 87.50 139 SER A CA 1
ATOM 1074 C C . SER A 1 139 ? -6.975 -0.680 5.553 1.00 87.50 139 SER A C 1
ATOM 1076 O O . SER A 1 139 ? -6.766 -1.225 4.469 1.00 87.50 139 SER A O 1
ATOM 1078 N N . VAL A 1 140 ? -7.208 0.633 5.648 1.00 88.81 140 VAL A N 1
ATOM 1079 C CA . VAL A 1 140 ? -7.192 1.540 4.490 1.00 88.81 140 VAL A CA 1
ATOM 1080 C C . VAL A 1 140 ? -5.788 1.645 3.890 1.00 88.81 140 VAL A C 1
ATOM 1082 O O . VAL A 1 140 ? -5.632 1.553 2.672 1.00 88.81 140 VAL A O 1
ATOM 1085 N N . LEU A 1 141 ? -4.758 1.786 4.730 1.00 88.75 141 LEU A N 1
ATOM 1086 C CA . LEU A 1 141 ? -3.363 1.806 4.281 1.00 88.75 141 LEU A CA 1
ATOM 1087 C C . LEU A 1 141 ? -2.962 0.483 3.620 1.00 88.75 141 LEU A C 1
ATOM 1089 O O . LEU A 1 141 ? -2.270 0.499 2.610 1.00 88.75 141 LEU A O 1
ATOM 1093 N N . TYR A 1 142 ? -3.435 -0.653 4.137 1.00 88.25 142 TYR A N 1
ATOM 1094 C CA . TYR A 1 142 ? -3.160 -1.974 3.569 1.00 88.25 142 TYR A CA 1
ATOM 1095 C C . TYR A 1 142 ? -3.657 -2.090 2.126 1.00 88.25 142 TYR A C 1
ATOM 1097 O O . TYR A 1 142 ? -2.959 -2.609 1.251 1.00 88.25 142 TYR A O 1
ATOM 1105 N N . LEU A 1 143 ? -4.855 -1.572 1.853 1.00 86.75 143 LEU A N 1
ATOM 1106 C CA . LEU A 1 143 ? -5.379 -1.523 0.493 1.00 86.75 143 LEU A CA 1
ATOM 1107 C C . LEU A 1 143 ? -4.608 -0.565 -0.404 1.00 86.75 143 LEU A C 1
ATOM 1109 O O . LEU A 1 143 ? -4.354 -0.906 -1.560 1.00 86.75 143 LEU A O 1
ATOM 1113 N N . LEU A 1 144 ? -4.242 0.612 0.112 1.00 86.56 144 LEU A N 1
ATOM 1114 C CA . LEU A 1 144 ? -3.422 1.560 -0.636 1.00 86.56 144 LEU A CA 1
ATOM 1115 C C . LEU A 1 144 ? -2.123 0.883 -1.073 1.00 86.56 144 LEU A C 1
ATOM 1117 O O . LEU A 1 144 ? -1.805 0.868 -2.259 1.00 86.56 144 LEU A O 1
ATOM 1121 N N . GLU A 1 145 ? -1.435 0.243 -0.131 1.00 87.00 145 GLU A N 1
ATOM 1122 C CA . GLU A 1 145 ? -0.161 -0.413 -0.391 1.00 87.00 145 GLU A CA 1
ATOM 1123 C C . GLU A 1 145 ? -0.319 -1.589 -1.357 1.00 87.00 145 GLU A C 1
ATOM 1125 O O . GLU A 1 145 ? 0.492 -1.758 -2.262 1.00 87.00 145 GLU A O 1
ATOM 1130 N N . SER A 1 146 ? -1.419 -2.340 -1.267 1.00 86.06 146 SER A N 1
ATOM 1131 C CA . SER A 1 146 ? -1.736 -3.401 -2.232 1.00 86.06 146 SER A CA 1
ATOM 1132 C C . SER A 1 146 ? -1.872 -2.863 -3.665 1.00 86.06 146 SER A C 1
ATOM 1134 O O . SER A 1 146 ? -1.374 -3.477 -4.609 1.00 86.06 146 SER A O 1
ATOM 1136 N N . ILE A 1 147 ? -2.499 -1.696 -3.850 1.00 85.56 147 ILE A N 1
ATOM 1137 C CA . ILE A 1 147 ? -2.600 -1.038 -5.164 1.00 85.56 147 ILE A CA 1
ATOM 1138 C C . ILE A 1 147 ? -1.215 -0.595 -5.651 1.00 85.56 147 ILE A C 1
ATOM 1140 O O . ILE A 1 147 ? -0.881 -0.804 -6.819 1.00 85.56 147 ILE A O 1
ATOM 1144 N N . VAL A 1 148 ? -0.397 -0.021 -4.764 1.00 86.50 148 VAL A N 1
ATOM 1145 C CA . VAL A 1 148 ? 0.973 0.413 -5.083 1.00 86.50 148 VAL A CA 1
ATOM 1146 C C . VAL A 1 148 ? 1.844 -0.779 -5.494 1.00 86.50 148 VAL A C 1
ATOM 1148 O O . VAL A 1 148 ? 2.567 -0.689 -6.490 1.00 86.50 148 VAL A O 1
ATOM 1151 N N . VAL A 1 149 ? 1.730 -1.924 -4.809 1.00 87.12 149 VAL A N 1
ATOM 1152 C CA . VAL A 1 149 ? 2.405 -3.177 -5.192 1.00 87.12 149 VAL A CA 1
ATOM 1153 C C . VAL A 1 149 ? 1.995 -3.602 -6.596 1.00 87.12 149 VAL A C 1
ATOM 1155 O O . VAL A 1 149 ? 2.859 -3.879 -7.425 1.00 87.12 149 VAL A O 1
ATOM 1158 N N . LEU A 1 150 ? 0.692 -3.641 -6.888 1.00 87.12 150 LEU A N 1
ATOM 1159 C CA . LEU A 1 150 ? 0.194 -4.058 -8.200 1.00 87.12 150 LEU A CA 1
ATOM 1160 C C . LEU A 1 150 ? 0.675 -3.127 -9.315 1.00 87.12 150 LEU A C 1
ATOM 1162 O O . LEU A 1 150 ? 1.038 -3.598 -10.395 1.00 87.12 150 LEU A O 1
ATOM 1166 N N . TRP A 1 151 ? 0.718 -1.818 -9.061 1.00 85.38 151 TRP A N 1
ATOM 1167 C CA . TRP A 1 151 ? 1.255 -0.856 -10.019 1.00 85.38 151 TRP A CA 1
ATOM 1168 C C . TRP A 1 151 ? 2.755 -1.073 -10.233 1.00 85.38 151 TRP A C 1
ATOM 1170 O O . TRP A 1 151 ? 3.191 -1.250 -11.371 1.00 85.38 151 TRP A O 1
ATOM 1180 N N . THR A 1 152 ? 3.531 -1.173 -9.155 1.00 85.06 152 THR A N 1
ATOM 1181 C CA . THR A 1 152 ? 4.979 -1.426 -9.218 1.00 85.06 152 THR A CA 1
ATOM 1182 C C . THR A 1 152 ? 5.284 -2.724 -9.971 1.00 85.06 152 THR A C 1
ATOM 1184 O O . THR A 1 152 ? 6.156 -2.754 -10.845 1.00 85.06 152 THR A O 1
ATOM 1187 N N . ALA A 1 153 ? 4.526 -3.788 -9.694 1.00 85.00 153 ALA A N 1
ATOM 1188 C CA . ALA A 1 153 ? 4.641 -5.069 -10.377 1.00 85.00 153 ALA A CA 1
ATOM 1189 C C . ALA A 1 153 ? 4.315 -4.937 -11.868 1.00 85.00 153 ALA A C 1
ATOM 1191 O O . ALA A 1 153 ? 5.111 -5.361 -12.702 1.00 85.00 153 ALA A O 1
ATOM 1192 N N . LYS A 1 154 ? 3.193 -4.296 -12.226 1.00 85.94 154 LYS A N 1
ATOM 1193 C CA . LYS A 1 154 ? 2.805 -4.057 -13.625 1.00 85.94 154 LYS A CA 1
ATOM 1194 C C . LYS A 1 154 ? 3.898 -3.318 -14.397 1.00 85.94 154 LYS A C 1
ATOM 1196 O O . LYS A 1 154 ? 4.233 -3.725 -15.509 1.00 85.94 154 LYS A O 1
ATOM 1201 N N . THR A 1 155 ? 4.452 -2.252 -13.823 1.00 82.44 155 THR A N 1
ATOM 1202 C CA . THR A 1 155 ? 5.528 -1.475 -14.450 1.00 82.44 155 THR A CA 1
ATOM 1203 C C . THR A 1 155 ? 6.782 -2.327 -14.629 1.00 82.44 155 THR A C 1
ATOM 1205 O O . THR A 1 155 ? 7.329 -2.393 -15.729 1.00 82.44 155 THR A O 1
ATOM 1208 N N . THR A 1 156 ? 7.180 -3.065 -13.590 1.00 81.31 156 THR A N 1
ATOM 1209 C CA . THR A 1 156 ? 8.344 -3.963 -13.639 1.00 81.31 156 THR A CA 1
ATOM 1210 C C . THR A 1 156 ? 8.175 -5.051 -14.704 1.00 81.31 156 THR A C 1
ATOM 1212 O O . THR A 1 156 ? 9.076 -5.260 -15.516 1.00 81.31 156 THR A O 1
ATOM 1215 N N . PHE A 1 157 ? 7.004 -5.693 -14.776 1.00 81.12 157 PHE A N 1
ATOM 1216 C CA . PHE A 1 157 ? 6.699 -6.697 -15.797 1.00 81.12 157 PHE A CA 1
ATOM 1217 C C . PHE A 1 157 ? 6.702 -6.116 -17.209 1.00 81.12 157 PHE A C 1
ATOM 1219 O O . PHE A 1 157 ? 7.244 -6.750 -18.112 1.00 81.12 157 PHE A O 1
ATOM 1226 N N . LYS A 1 158 ? 6.135 -4.918 -17.416 1.00 78.75 158 LYS A N 1
ATOM 12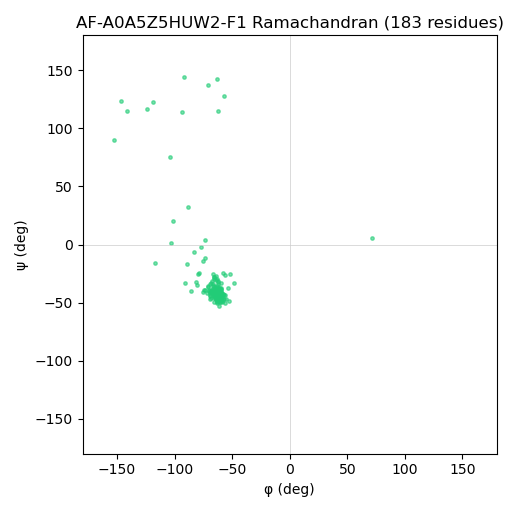27 C CA . LYS A 1 158 ? 6.127 -4.268 -18.736 1.00 78.75 158 LYS A CA 1
ATOM 1228 C C . LYS A 1 158 ? 7.553 -4.066 -19.247 1.00 78.75 158 LYS A C 1
ATOM 1230 O O . LYS A 1 158 ? 7.843 -4.395 -20.395 1.00 78.75 158 LYS A O 1
ATOM 1235 N N . VAL A 1 159 ? 8.444 -3.560 -18.396 1.00 73.81 159 VAL A N 1
ATOM 1236 C CA . VAL A 1 159 ? 9.836 -3.335 -18.795 1.00 73.81 159 VAL A CA 1
ATOM 1237 C C . VAL A 1 159 ? 10.573 -4.655 -19.007 1.00 73.81 159 VAL A C 1
ATOM 1239 O O . VAL A 1 159 ? 11.251 -4.815 -20.018 1.00 73.81 159 VAL A O 1
ATOM 1242 N N . PHE A 1 160 ? 10.393 -5.633 -18.118 1.00 76.12 160 PHE A N 1
ATOM 1243 C CA . PHE A 1 160 ? 10.992 -6.958 -18.281 1.00 76.12 160 PHE A CA 1
ATOM 1244 C C . PHE A 1 160 ? 10.564 -7.640 -19.592 1.00 76.12 160 PHE A C 1
ATOM 1246 O O . PHE A 1 160 ? 11.397 -8.204 -20.304 1.00 76.12 160 PHE A O 1
ATOM 1253 N N . ALA A 1 161 ? 9.281 -7.545 -19.952 1.00 73.88 161 ALA A N 1
ATOM 1254 C CA . ALA A 1 161 ? 8.758 -8.059 -21.214 1.00 73.88 161 ALA A CA 1
ATOM 1255 C C . ALA A 1 161 ? 9.352 -7.324 -22.426 1.00 73.88 161 ALA A C 1
ATOM 1257 O O . ALA A 1 161 ? 9.729 -7.973 -23.399 1.00 73.88 161 ALA A O 1
ATOM 1258 N N . SER A 1 162 ? 9.485 -5.993 -22.351 1.00 68.81 162 SER A N 1
ATOM 1259 C CA . SER A 1 162 ? 10.116 -5.183 -23.403 1.00 68.81 162 SER A CA 1
ATOM 1260 C C . SER A 1 162 ? 11.572 -5.603 -23.642 1.00 68.81 162 SER A C 1
ATOM 1262 O O . SER A 1 162 ? 11.957 -5.894 -24.776 1.00 68.81 162 SER A O 1
ATOM 1264 N N . TYR A 1 163 ? 12.361 -5.761 -22.574 1.00 67.25 163 TYR A N 1
ATOM 1265 C CA . TYR A 1 163 ? 13.734 -6.264 -22.678 1.00 67.25 163 TYR A CA 1
ATOM 1266 C C . TYR A 1 163 ? 13.800 -7.685 -23.239 1.00 67.25 163 TYR A C 1
ATOM 1268 O O . TYR A 1 163 ? 14.623 -7.961 -24.109 1.00 67.25 163 TYR A O 1
ATOM 1276 N N . SER A 1 164 ? 12.922 -8.579 -22.782 1.00 66.56 164 SER A N 1
ATOM 1277 C CA . SER A 1 164 ? 12.889 -9.969 -23.251 1.00 66.56 164 SER A CA 1
ATOM 1278 C C . SER A 1 164 ? 12.572 -10.050 -24.747 1.00 66.56 164 SER A C 1
ATOM 1280 O O . SER A 1 164 ? 13.251 -10.767 -25.479 1.00 66.56 164 SER A O 1
ATOM 1282 N N . MET A 1 165 ? 11.605 -9.259 -25.228 1.00 65.19 165 MET A N 1
ATOM 1283 C CA . MET A 1 165 ? 11.293 -9.156 -26.658 1.00 65.19 165 MET A CA 1
ATOM 1284 C C . MET A 1 165 ? 12.444 -8.545 -27.459 1.00 65.19 165 MET A C 1
ATOM 1286 O O . MET A 1 165 ? 12.751 -9.030 -28.544 1.00 65.19 165 MET A O 1
ATOM 1290 N N . ALA A 1 166 ? 13.118 -7.519 -26.932 1.00 65.50 166 ALA A N 1
ATOM 1291 C CA . ALA A 1 166 ? 14.275 -6.920 -27.595 1.00 65.50 166 ALA A CA 1
ATOM 1292 C C . ALA A 1 166 ? 15.441 -7.917 -27.739 1.00 65.50 166 ALA A C 1
ATOM 1294 O O . ALA A 1 166 ? 16.101 -7.946 -28.778 1.00 65.50 166 ALA A O 1
ATOM 1295 N N . ILE A 1 167 ? 15.673 -8.758 -26.727 1.00 66.12 167 ILE A N 1
ATOM 1296 C CA . ILE A 1 167 ? 16.689 -9.819 -26.763 1.00 66.12 167 ILE A CA 1
ATOM 1297 C C . ILE A 1 167 ? 16.283 -10.927 -27.740 1.00 66.12 167 ILE A C 1
ATOM 1299 O O . ILE A 1 167 ? 17.098 -11.316 -28.573 1.00 66.12 167 ILE A O 1
ATOM 1303 N N . MET A 1 168 ? 15.032 -11.398 -27.696 1.00 62.81 168 MET A N 1
ATOM 1304 C CA . MET A 1 168 ? 14.527 -12.398 -28.646 1.00 62.81 168 MET A CA 1
ATOM 1305 C C . MET A 1 168 ? 14.619 -11.914 -30.093 1.00 62.81 168 MET A C 1
ATOM 1307 O O . MET A 1 168 ? 15.082 -12.658 -30.953 1.00 62.81 168 MET A O 1
ATOM 1311 N N . ASN A 1 169 ? 14.229 -10.668 -30.368 1.00 65.19 169 ASN A N 1
ATOM 1312 C CA . ASN A 1 169 ? 14.323 -10.098 -31.709 1.00 65.19 169 ASN A CA 1
ATOM 1313 C C . ASN A 1 169 ? 15.778 -9.986 -32.172 1.00 65.19 169 ASN A C 1
ATOM 1315 O O . ASN A 1 169 ? 16.060 -10.311 -33.318 1.00 65.19 169 ASN A O 1
ATOM 1319 N N . ARG A 1 170 ? 16.716 -9.607 -31.293 1.00 61.66 170 ARG A N 1
ATOM 1320 C CA . ARG A 1 170 ? 18.152 -9.625 -31.622 1.00 61.66 170 ARG A CA 1
ATOM 1321 C C . ARG A 1 170 ? 18.662 -11.030 -31.930 1.00 61.66 170 ARG A C 1
ATOM 1323 O O . ARG A 1 170 ? 19.280 -11.214 -32.968 1.00 61.66 170 ARG A O 1
ATOM 1330 N N . GLY A 1 171 ? 18.339 -12.016 -31.094 1.00 60.09 171 GLY A N 1
ATOM 1331 C CA . GLY A 1 171 ? 18.732 -13.409 -31.332 1.00 60.09 171 GLY A CA 1
ATOM 1332 C C . GLY A 1 171 ? 18.078 -14.022 -32.576 1.00 60.09 171 GLY A C 1
ATOM 1333 O O . GLY A 1 171 ? 18.655 -14.901 -33.207 1.00 60.09 171 GLY A O 1
ATOM 1334 N N . THR A 1 172 ? 16.892 -13.550 -32.964 1.00 60.31 172 THR A N 1
ATOM 1335 C CA . THR A 1 172 ? 16.223 -13.973 -34.205 1.00 60.31 172 THR A CA 1
ATOM 1336 C C . THR A 1 172 ? 16.881 -13.334 -35.427 1.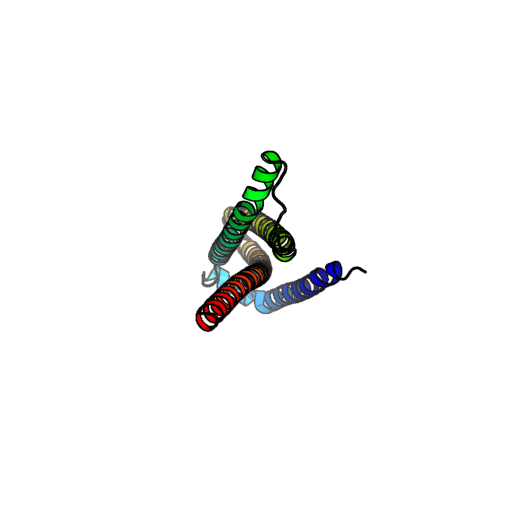00 60.31 172 THR A C 1
ATOM 1338 O O . THR A 1 172 ? 17.095 -14.017 -36.420 1.00 60.31 172 THR A O 1
ATOM 1341 N N . VAL A 1 173 ? 17.254 -12.051 -35.353 1.00 59.03 173 VAL A N 1
ATOM 1342 C CA . VAL A 1 173 ? 17.973 -11.354 -36.433 1.00 59.03 173 VAL A CA 1
ATOM 1343 C C . VAL A 1 173 ? 19.372 -11.939 -36.640 1.00 59.03 173 VAL A C 1
ATOM 1345 O O . VAL A 1 173 ? 19.725 -12.224 -37.777 1.00 59.03 173 VAL A O 1
ATOM 1348 N N . GLU A 1 174 ? 20.127 -12.207 -35.568 1.00 57.44 174 GLU A N 1
ATOM 1349 C CA . GLU A 1 174 ? 21.442 -12.862 -35.669 1.00 57.44 174 GLU A CA 1
ATOM 1350 C C . GLU A 1 174 ? 21.347 -14.263 -36.291 1.00 57.44 174 GLU A C 1
ATOM 1352 O O . GLU A 1 174 ? 22.187 -14.613 -37.113 1.00 57.44 174 GLU A O 1
ATOM 1357 N N . ASN A 1 175 ? 20.304 -15.041 -35.967 1.00 56.91 175 ASN A N 1
ATOM 1358 C CA . ASN A 1 175 ? 20.084 -16.353 -36.589 1.00 56.91 175 ASN A CA 1
ATOM 1359 C C . ASN A 1 175 ? 19.694 -16.259 -38.074 1.00 56.91 175 ASN A C 1
ATOM 1361 O O . ASN A 1 175 ? 20.051 -17.133 -38.856 1.00 56.91 175 ASN A O 1
ATOM 1365 N N . ILE A 1 176 ? 18.955 -15.226 -38.487 1.00 57.31 176 ILE A N 1
ATOM 1366 C CA . ILE A 1 176 ? 18.602 -15.035 -39.904 1.00 57.31 176 ILE A CA 1
ATOM 1367 C C . ILE A 1 176 ? 19.835 -14.591 -40.706 1.00 57.31 176 ILE A C 1
ATOM 1369 O O . ILE A 1 176 ? 20.064 -15.107 -41.798 1.00 57.31 176 ILE A O 1
ATOM 1373 N N . GLU A 1 177 ? 20.655 -13.686 -40.159 1.00 53.78 177 GLU A N 1
ATOM 1374 C CA . GLU A 1 177 ? 21.907 -13.252 -40.795 1.00 53.78 177 GLU A CA 1
ATOM 1375 C C . GLU A 1 177 ? 22.952 -14.376 -40.872 1.00 53.78 177 GLU A C 1
ATOM 1377 O O . GLU A 1 177 ? 23.698 -14.442 -41.850 1.00 53.78 177 GLU A O 1
ATOM 1382 N N . SER A 1 178 ? 23.011 -15.280 -39.885 1.00 55.09 178 SER A N 1
ATOM 1383 C CA . SER A 1 178 ? 23.909 -16.439 -39.947 1.00 55.09 178 SER A CA 1
ATOM 1384 C C . SER A 1 178 ? 23.465 -17.466 -40.989 1.00 55.09 178 SER A C 1
ATOM 1386 O O . SER A 1 178 ? 24.313 -17.993 -41.699 1.00 55.09 178 SER A O 1
ATOM 1388 N N . VAL A 1 179 ? 22.155 -17.707 -41.130 1.00 55.12 179 VAL A N 1
ATOM 1389 C CA . VAL A 1 179 ? 21.615 -18.638 -42.140 1.00 55.12 179 VAL A CA 1
ATOM 1390 C C . VAL A 1 179 ? 21.804 -18.090 -43.560 1.00 55.12 179 VAL A C 1
ATOM 1392 O O . VAL A 1 179 ? 22.209 -18.834 -44.443 1.00 55.12 179 VAL A O 1
ATOM 1395 N N . GLN A 1 180 ? 21.612 -16.784 -43.789 1.00 49.75 180 GLN A N 1
ATOM 1396 C CA . GLN A 1 180 ? 21.831 -16.192 -45.120 1.00 49.75 180 GLN A CA 1
ATOM 1397 C C . GLN A 1 180 ? 23.284 -16.262 -45.608 1.00 49.75 180 GLN A C 1
ATOM 1399 O O . GLN A 1 180 ? 23.505 -16.280 -46.813 1.00 49.75 180 GLN A O 1
ATOM 1404 N N . ARG A 1 181 ? 24.274 -16.295 -44.707 1.00 53.81 181 ARG A N 1
ATOM 1405 C CA . ARG A 1 181 ? 25.690 -16.401 -45.093 1.00 53.81 181 ARG A CA 1
ATOM 1406 C C . ARG A 1 181 ? 26.130 -17.819 -45.446 1.00 53.81 181 ARG A C 1
ATOM 1408 O O . ARG A 1 181 ? 27.088 -17.954 -46.193 1.00 53.81 181 ARG A O 1
ATOM 1415 N N . GLU A 1 182 ? 25.466 -18.845 -44.919 1.00 50.50 182 GLU A N 1
ATOM 1416 C CA . GLU A 1 182 ? 25.775 -20.244 -45.252 1.00 50.50 182 GLU A CA 1
ATOM 1417 C C . GLU A 1 182 ? 25.193 -20.665 -46.611 1.00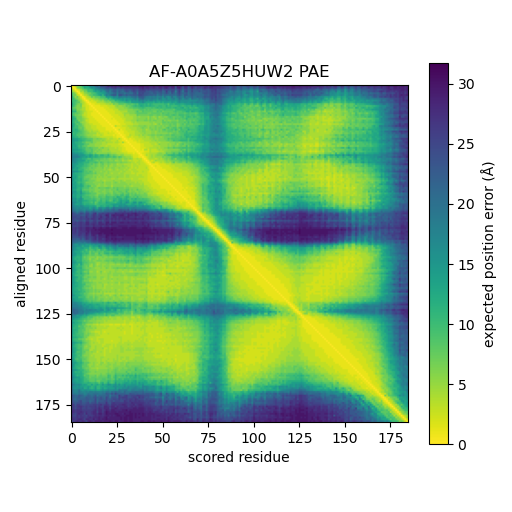 50.50 182 GLU A C 1
ATOM 1419 O O . GLU A 1 182 ? 25.750 -21.545 -47.257 1.00 50.50 182 GLU A O 1
ATOM 1424 N N . ASP A 1 183 ? 24.126 -20.009 -47.080 1.00 52.62 183 ASP A N 1
ATOM 1425 C CA . ASP A 1 183 ? 23.522 -20.266 -48.398 1.00 52.62 183 ASP A CA 1
ATOM 1426 C C . ASP A 1 183 ? 24.234 -19.527 -49.561 1.00 52.62 183 ASP A C 1
ATOM 1428 O O . ASP A 1 183 ? 23.886 -19.730 -50.727 1.00 52.62 183 ASP A O 1
ATOM 1432 N N . GLU A 1 184 ? 25.208 -18.653 -49.266 1.00 49.81 184 GLU A N 1
ATOM 1433 C CA . GLU A 1 184 ? 25.968 -17.858 -50.252 1.00 49.81 184 GLU A CA 1
ATOM 1434 C C . GLU A 1 184 ? 27.399 -18.382 -50.539 1.00 49.81 184 GLU A C 1
ATOM 1436 O O . GLU A 1 184 ? 28.096 -17.786 -51.368 1.00 49.81 184 GLU A O 1
ATOM 1441 N N . GLU A 1 185 ? 27.834 -19.492 -49.924 1.00 43.25 185 GLU A N 1
ATOM 1442 C CA . GLU A 1 185 ? 29.085 -20.220 -50.257 1.00 43.25 185 GLU A CA 1
ATOM 1443 C C . GLU A 1 185 ? 28.838 -21.475 -51.114 1.00 43.25 185 GLU A C 1
ATOM 1445 O O . GLU A 1 185 ? 29.649 -21.710 -52.045 1.00 43.25 185 GLU A O 1
#

Radius of gyration: 24.05 Å; Cα contacts (8 Å, |Δi|>4): 91; chains: 1; bounding box: 54×38×80 Å

Organism: Salmonella infantis (NCBI:txid595)

Secondary structure (DSSP, 8-state):
--HHHHHHHHHHHHHHHHHHHHHHHHHHTHHHHHHHHHTTSS-HHHHHHHHHHHHHHHHHHHHHHHHHHHHHHHHHTT-S-------HHHHHHHHHHHHHHHHHHHHHHHHHHHHHHHHHHTTSTTHHHHHHHHHHHHHHHHHHHHHHHHHHHHHHHHHHHHHHHHHHHHHHHHHHHHHHHHTT-

pLDDT: mean 74.29, std 14.8, range [38.56, 90.19]

Foldseek 3Di:
DDPVVVVVVVVVVVLVVVLVVLVVVCVVCVVVVLVCVVVVVDDLVVLLVVLVVLLVVLLVLLVVLCVVPCVVVVVVVPDPDDDDPPPPLSVVLNVLSVVLNVLSVVLNVVSVVLVVQLVVLVVDPPSSVSRSVSSSVSVSSSVVSVVSSVSNVVSVVVVVVVVVVVVVVVVVVVVVVVVVVVVVD